Protein AF-A0A2K2CHD3-F1 (afdb_monomer_lite)

Radius of gyration: 25.19 Å; chains: 1; bounding box: 54×59×70 Å

Foldseek 3Di:
DPDDAFEAEDALQALPDLVSLQVLQVVCVVRVHPYYHYHNHVDPDDDLVSCVSNHDPNHSPDDDDDPDWDWDDDVAEIETEDDADLDPVRRVVVVVVVVVVVVVDDHHYHYDYHNNPDDADPVRVVVVVVVVVVVVVVVVVVVVVVVVVVVVCCVVCVVVDPVVVVVVVVVVVVVPPPPDDDDPPDD

Secondary structure (DSSP, 8-state):
--PPP-EEEEE-S----HHHHHHHHHHHHHH--SEEEEE----S---HHHHTTTS-GGG-------SS-EEEEETTEEEEEEE--SSGGGHHHHHHHHHHHHHH--S-EEEEEE---PPPPHHHHHHHHHHHHHHHHHHHHHHHHHHHHHHHHHHHHHHS-HHHHHHHHHHHHHHS-----------

Organism: Brachypodium distachyon (NCBI:txid15368)

Structure (mmCIF, N/CA/C/O backbone):
data_AF-A0A2K2CHD3-F1
#
_entry.id   AF-A0A2K2CHD3-F1
#
loop_
_atom_site.group_PDB
_atom_site.id
_atom_site.type_symbol
_atom_site.label_atom_id
_atom_site.label_alt_id
_atom_site.label_comp_id
_atom_site.label_asym_id
_atom_site.label_entity_id
_atom_site.label_seq_id
_atom_site.pdbx_PDB_ins_code
_atom_site.Cartn_x
_atom_site.Cartn_y
_atom_site.Cartn_z
_atom_site.occupancy
_atom_site.B_iso_or_equiv
_atom_site.auth_seq_id
_atom_site.auth_comp_id
_atom_site.auth_asym_id
_atom_site.auth_atom_id
_atom_site.pdbx_PDB_model_num
ATOM 1 N N . LEU A 1 1 ? -15.196 -5.161 28.408 1.00 39.81 1 LEU A N 1
ATOM 2 C CA . LEU A 1 1 ? -15.073 -5.841 27.098 1.00 39.81 1 LEU A CA 1
ATOM 3 C C . LEU A 1 1 ? -14.041 -5.077 26.285 1.00 39.81 1 LEU A C 1
ATOM 5 O O . LEU A 1 1 ? -14.320 -3.951 25.897 1.00 39.81 1 LEU A O 1
ATOM 9 N N . VAL A 1 2 ? -12.833 -5.615 26.121 1.00 51.62 2 VAL A N 1
ATOM 10 C CA . VAL A 1 2 ? -11.834 -5.000 25.233 1.00 51.62 2 VAL A CA 1
ATOM 11 C C . VAL A 1 2 ? -12.277 -5.317 23.805 1.00 51.62 2 VAL A C 1
ATOM 13 O O . VAL A 1 2 ? -12.346 -6.487 23.435 1.00 51.62 2 VAL A O 1
ATOM 16 N N . GLY A 1 3 ? -12.693 -4.303 23.046 1.00 70.19 3 GLY A N 1
ATOM 17 C CA . GLY A 1 3 ? -13.103 -4.476 21.652 1.00 70.19 3 GLY A CA 1
ATOM 18 C C . GLY A 1 3 ? -11.930 -4.958 20.795 1.00 70.19 3 GLY A C 1
ATOM 19 O O . GLY A 1 3 ? -10.806 -4.490 20.962 1.00 70.19 3 GLY A O 1
ATOM 20 N N . SER A 1 4 ? -12.181 -5.907 19.892 1.00 80.88 4 SER A N 1
ATOM 21 C CA . SER A 1 4 ? -11.190 -6.350 18.906 1.00 80.88 4 SER A CA 1
ATOM 22 C C . SER A 1 4 ? -11.077 -5.299 17.801 1.00 80.88 4 SER A C 1
ATOM 24 O O . SER A 1 4 ? -12.062 -5.034 17.115 1.00 80.88 4 SER A O 1
ATOM 26 N N . MET A 1 5 ? -9.891 -4.704 17.646 1.00 82.88 5 MET A N 1
ATOM 27 C CA . MET A 1 5 ? -9.596 -3.754 16.571 1.00 82.88 5 MET A CA 1
ATOM 28 C C . MET A 1 5 ? -9.442 -4.494 15.237 1.00 82.88 5 MET A C 1
ATOM 30 O O . MET A 1 5 ? -8.649 -5.432 15.127 1.00 82.88 5 MET A O 1
ATOM 34 N N . LYS A 1 6 ? -10.163 -4.046 14.208 1.00 87.44 6 LYS A N 1
ATOM 35 C CA . LYS A 1 6 ? -10.112 -4.597 12.851 1.00 87.44 6 LYS A CA 1
ATOM 36 C C . LYS A 1 6 ? -9.355 -3.663 11.922 1.00 87.44 6 LYS A C 1
ATOM 38 O O . LYS A 1 6 ? -9.744 -2.514 11.725 1.00 87.44 6 LYS A O 1
ATOM 43 N N . ILE A 1 7 ? -8.309 -4.186 11.291 1.00 86.62 7 ILE A N 1
ATOM 44 C CA . ILE A 1 7 ? -7.523 -3.442 10.307 1.00 86.62 7 ILE A CA 1
ATOM 45 C C . ILE A 1 7 ? -7.709 -4.065 8.925 1.00 86.62 7 ILE A C 1
ATOM 47 O O . ILE A 1 7 ? -7.563 -5.276 8.760 1.00 86.62 7 ILE A O 1
ATOM 51 N N . LEU A 1 8 ? -7.989 -3.229 7.928 1.00 88.75 8 LEU A N 1
ATOM 52 C CA . LEU A 1 8 ? -7.998 -3.602 6.518 1.00 88.75 8 LEU A CA 1
ATOM 53 C C . LEU A 1 8 ? -6.775 -2.996 5.826 1.00 88.75 8 LEU A C 1
ATOM 55 O O . LEU A 1 8 ? -6.656 -1.779 5.721 1.00 88.75 8 LEU A O 1
ATOM 59 N N . ASN A 1 9 ? -5.889 -3.845 5.314 1.00 87.12 9 ASN A N 1
ATOM 60 C CA . ASN A 1 9 ? -4.732 -3.430 4.526 1.00 87.12 9 ASN A CA 1
ATOM 61 C C . ASN A 1 9 ? -4.868 -3.946 3.090 1.00 87.12 9 ASN A C 1
ATOM 63 O O . ASN A 1 9 ? -4.983 -5.155 2.885 1.00 87.12 9 ASN A O 1
ATOM 67 N N . TRP A 1 10 ? -4.862 -3.046 2.105 1.00 87.19 10 TRP A N 1
ATOM 68 C CA . TRP A 1 10 ? -5.139 -3.394 0.713 1.00 87.19 10 TRP A CA 1
ATOM 69 C C . TRP A 1 10 ? -4.276 -2.606 -0.281 1.00 87.19 10 TRP A C 1
ATOM 71 O O . TRP A 1 10 ? -4.388 -1.390 -0.431 1.00 87.19 10 TRP A O 1
ATOM 81 N N . ASN A 1 11 ? -3.464 -3.328 -1.052 1.00 85.81 11 ASN A N 1
ATOM 82 C CA . ASN A 1 11 ? -2.886 -2.823 -2.293 1.00 85.81 11 ASN A CA 1
ATOM 83 C C . ASN A 1 11 ? -3.961 -2.759 -3.396 1.00 85.81 11 ASN A C 1
ATOM 85 O O . ASN A 1 11 ? -4.326 -3.774 -3.995 1.00 85.81 11 ASN A O 1
ATOM 89 N N . VAL A 1 12 ? -4.489 -1.559 -3.648 1.00 87.69 12 VAL A N 1
ATOM 90 C CA . VAL A 1 12 ? -5.624 -1.344 -4.557 1.00 87.69 12 VAL A CA 1
ATOM 91 C C . VAL A 1 12 ? -5.205 -1.250 -6.019 1.00 8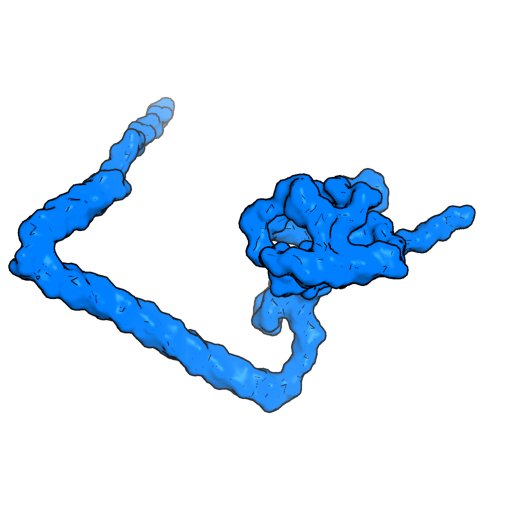7.69 12 VAL A C 1
ATOM 93 O O . VAL A 1 12 ? -6.065 -1.380 -6.885 1.00 87.69 12 VAL A O 1
ATOM 96 N N . ARG A 1 13 ? -3.917 -1.058 -6.339 1.00 87.75 13 ARG A N 1
ATOM 97 C CA . ARG A 1 13 ? -3.398 -0.957 -7.721 1.00 87.75 13 ARG A CA 1
ATOM 98 C C . ARG A 1 13 ? -4.133 0.081 -8.587 1.00 87.75 13 ARG A C 1
ATOM 100 O O . ARG A 1 13 ? -4.496 -0.192 -9.734 1.00 87.75 13 ARG A O 1
ATOM 107 N N . GLY A 1 14 ? -4.395 1.263 -8.042 1.00 88.12 14 GLY A N 1
ATOM 108 C CA . GLY A 1 14 ? -4.968 2.414 -8.745 1.00 88.12 14 GLY A CA 1
ATOM 109 C C . GLY A 1 14 ? -6.403 2.757 -8.333 1.00 88.12 14 GLY A C 1
ATOM 110 O O . GLY A 1 14 ? -7.256 1.872 -8.327 1.00 88.12 14 GLY A O 1
ATOM 111 N N . LEU A 1 15 ? -6.678 4.042 -8.081 1.00 87.94 15 LEU A N 1
ATOM 112 C CA . LEU A 1 15 ? -7.998 4.603 -7.714 1.00 87.94 15 LEU A CA 1
ATOM 113 C C . LEU A 1 15 ? -8.539 5.621 -8.744 1.00 87.94 15 LEU A C 1
ATOM 115 O O . LEU A 1 15 ? -9.393 6.469 -8.452 1.00 87.94 15 LEU A O 1
ATOM 119 N N . GLY A 1 16 ? -8.021 5.564 -9.973 1.00 87.25 16 GLY A N 1
ATOM 120 C CA . GLY A 1 16 ? -8.426 6.460 -11.061 1.00 87.25 16 GLY A CA 1
ATOM 121 C C . GLY A 1 16 ? -9.845 6.207 -11.587 1.00 87.25 16 GLY A C 1
ATOM 122 O O . GLY A 1 16 ? -10.485 7.141 -12.053 1.00 87.25 16 GLY A O 1
ATOM 123 N N . ASN A 1 17 ? -10.355 4.977 -11.473 1.00 89.50 17 ASN A N 1
ATOM 124 C CA . ASN A 1 17 ? -11.657 4.563 -12.006 1.00 89.50 17 ASN A CA 1
ATOM 125 C C . ASN A 1 17 ? -12.750 4.608 -10.915 1.00 89.50 17 ASN A C 1
ATOM 127 O O . ASN A 1 17 ? -12.587 4.009 -9.853 1.00 89.50 17 ASN A O 1
ATOM 131 N N . SER A 1 18 ? -13.864 5.295 -11.186 1.00 88.12 18 SER A N 1
ATOM 132 C CA . SER A 1 18 ? -14.991 5.477 -10.258 1.00 88.12 18 SER A CA 1
ATOM 133 C C . SER A 1 18 ? -15.741 4.188 -9.914 1.00 88.12 18 SER A C 1
ATOM 135 O O . SER A 1 18 ? -16.100 3.997 -8.755 1.00 88.12 18 SER A O 1
ATOM 137 N N . ASP A 1 19 ? -15.930 3.278 -10.868 1.00 90.25 19 ASP A N 1
ATOM 138 C CA . ASP A 1 19 ? -16.642 2.012 -10.637 1.00 90.25 19 ASP A CA 1
ATOM 139 C C . ASP A 1 19 ? -15.839 1.118 -9.691 1.00 90.25 19 ASP A C 1
ATOM 141 O O . ASP A 1 19 ? -16.366 0.508 -8.760 1.00 90.25 19 ASP A O 1
ATOM 145 N N . LYS A 1 20 ? -14.514 1.112 -9.871 1.00 91.25 20 LYS A N 1
ATOM 146 C CA . LYS A 1 20 ? -13.593 0.436 -8.957 1.00 91.25 20 LYS A CA 1
ATOM 147 C C . LYS A 1 20 ? -13.645 1.042 -7.554 1.00 91.25 20 LYS A C 1
ATOM 149 O O . LYS A 1 20 ? -13.638 0.300 -6.575 1.00 91.25 20 LYS A O 1
ATOM 154 N N . ASN A 1 21 ? -13.714 2.367 -7.455 1.00 92.31 21 ASN A N 1
ATOM 155 C CA . ASN A 1 21 ? -13.817 3.063 -6.174 1.00 92.31 21 ASN A CA 1
ATOM 156 C C . ASN A 1 21 ? -15.095 2.660 -5.420 1.00 92.31 21 ASN A C 1
ATOM 158 O O . ASN A 1 21 ? -15.024 2.390 -4.222 1.00 92.31 21 ASN A O 1
ATOM 162 N N . LEU A 1 22 ? -16.221 2.504 -6.128 1.00 92.00 22 LEU A N 1
ATOM 163 C CA . LEU A 1 22 ? -17.475 2.012 -5.554 1.00 92.00 22 LEU A CA 1
ATOM 164 C C . LEU A 1 22 ? -17.351 0.573 -5.029 1.00 92.00 22 LEU A C 1
ATOM 166 O O . LEU A 1 22 ? -17.790 0.282 -3.917 1.00 92.00 22 LEU A O 1
ATOM 170 N N . LEU A 1 23 ? -16.718 -0.326 -5.790 1.00 92.06 23 LEU A N 1
ATOM 171 C CA . LEU A 1 23 ? -16.475 -1.704 -5.344 1.00 92.06 23 LEU A CA 1
ATOM 172 C C . LEU A 1 23 ? -15.589 -1.756 -4.093 1.00 92.06 23 LEU A C 1
ATOM 174 O O . LEU A 1 23 ? -15.883 -2.502 -3.158 1.00 92.06 23 LEU A O 1
ATOM 178 N N . ILE A 1 24 ? -14.536 -0.936 -4.056 1.00 92.31 24 ILE A N 1
ATOM 179 C CA . ILE A 1 24 ? -13.654 -0.805 -2.891 1.00 92.31 24 ILE A CA 1
ATOM 180 C C . ILE A 1 24 ? -14.445 -0.284 -1.688 1.00 92.31 24 ILE A C 1
ATOM 182 O O . ILE A 1 24 ? -14.363 -0.870 -0.610 1.00 92.31 24 ILE A O 1
ATOM 186 N N . MET A 1 25 ? -15.262 0.756 -1.876 1.00 92.81 25 MET A N 1
ATOM 187 C CA . MET A 1 25 ? -16.102 1.307 -0.814 1.00 92.81 25 MET A CA 1
ATOM 188 C C . MET A 1 25 ? -17.057 0.248 -0.252 1.00 92.81 25 MET A C 1
ATOM 190 O O . MET A 1 25 ? -17.146 0.088 0.963 1.00 92.81 25 MET A O 1
ATOM 194 N N . ASN A 1 26 ? -17.723 -0.523 -1.115 1.00 93.12 26 ASN A N 1
ATOM 195 C CA . ASN A 1 26 ? -18.631 -1.591 -0.695 1.00 93.12 26 ASN A CA 1
ATOM 196 C C . ASN A 1 26 ? -17.902 -2.688 0.097 1.00 93.12 26 ASN A C 1
ATOM 198 O O . ASN A 1 26 ? -18.395 -3.129 1.136 1.00 93.12 26 ASN A O 1
ATOM 202 N N . ALA A 1 27 ? -16.704 -3.084 -0.339 1.00 93.06 27 ALA A N 1
ATOM 203 C CA . ALA A 1 27 ? -15.876 -4.045 0.383 1.00 93.06 27 ALA A CA 1
ATOM 204 C C . ALA A 1 27 ? -15.467 -3.523 1.776 1.00 93.06 27 ALA A C 1
ATOM 206 O O . ALA A 1 27 ? -15.586 -4.249 2.768 1.00 93.06 27 ALA A O 1
ATOM 207 N N . ILE A 1 28 ? -15.074 -2.249 1.888 1.00 93.25 28 ILE A N 1
ATOM 208 C CA . ILE A 1 28 ? -14.761 -1.606 3.177 1.00 93.25 28 ILE A CA 1
ATOM 209 C C . ILE A 1 28 ? -16.003 -1.582 4.081 1.00 93.25 28 ILE A C 1
ATOM 211 O O . ILE A 1 28 ? -15.943 -2.003 5.236 1.00 93.25 28 ILE A O 1
ATOM 215 N N . CYS A 1 29 ? -17.154 -1.162 3.554 1.00 92.12 29 CYS A N 1
ATOM 216 C CA . CYS A 1 29 ? -18.412 -1.134 4.302 1.00 92.12 29 CYS A CA 1
ATOM 217 C C . CYS A 1 29 ? -18.830 -2.524 4.804 1.00 92.12 29 CYS A C 1
ATOM 219 O O . CYS A 1 29 ? -19.339 -2.641 5.919 1.00 92.12 29 CYS A O 1
ATOM 221 N N . SER A 1 30 ? -18.602 -3.574 4.007 1.00 92.25 30 SER A N 1
ATOM 222 C CA . SER A 1 30 ? -18.947 -4.953 4.376 1.00 92.25 30 SER A CA 1
ATOM 223 C C . SER A 1 30 ? -18.055 -5.522 5.484 1.00 92.25 30 SER A C 1
ATOM 225 O O . SER A 1 30 ? -18.531 -6.261 6.343 1.00 92.25 30 SER A O 1
ATOM 227 N N . THR A 1 31 ? -16.775 -5.144 5.505 1.00 90.62 31 THR A N 1
ATOM 228 C CA . THR A 1 31 ? -15.792 -5.644 6.479 1.00 90.62 31 THR A CA 1
ATOM 229 C C . THR A 1 31 ? -15.822 -4.872 7.799 1.00 90.62 31 THR A C 1
ATOM 231 O O . THR A 1 31 ? -15.436 -5.422 8.833 1.00 90.62 31 THR A O 1
ATOM 234 N N . ARG A 1 32 ? -16.336 -3.631 7.780 1.00 89.94 32 ARG A N 1
ATOM 235 C CA . ARG A 1 32 ? -16.410 -2.702 8.925 1.00 89.94 32 ARG A CA 1
ATOM 236 C C . ARG A 1 32 ? -15.081 -2.596 9.698 1.00 89.94 32 ARG A C 1
ATOM 238 O O . ARG A 1 32 ? -15.053 -2.923 10.887 1.00 89.94 32 ARG A O 1
ATOM 245 N N . PRO A 1 33 ? -13.979 -2.203 9.036 1.00 89.94 33 PRO A N 1
ATOM 246 C CA . PRO A 1 33 ? -12.698 -2.014 9.699 1.00 89.94 33 PRO A CA 1
ATOM 247 C C . PRO A 1 33 ? -12.668 -0.698 10.489 1.00 89.94 33 PRO A C 1
ATOM 249 O O . PRO A 1 33 ? -13.292 0.285 10.089 1.00 89.94 33 PRO A O 1
ATOM 252 N N . ASP A 1 34 ? -11.885 -0.672 11.565 1.00 86.19 34 ASP A N 1
ATOM 253 C CA . ASP A 1 34 ? -11.581 0.538 12.340 1.00 86.19 34 ASP A CA 1
ATOM 254 C C . ASP A 1 34 ? -10.484 1.371 11.662 1.00 86.19 34 ASP A C 1
ATOM 256 O O . ASP A 1 34 ? -10.474 2.597 11.737 1.00 86.19 34 ASP A O 1
ATOM 260 N N . ILE A 1 35 ? -9.551 0.697 10.981 1.00 85.06 35 ILE A N 1
ATOM 261 C CA . ILE A 1 35 ? -8.426 1.316 10.273 1.00 85.06 35 ILE A CA 1
ATOM 262 C C . ILE A 1 35 ? -8.345 0.741 8.861 1.00 85.06 35 ILE A C 1
ATOM 264 O O . ILE A 1 35 ? -8.376 -0.477 8.677 1.00 85.06 35 ILE A O 1
ATOM 268 N N . VAL A 1 36 ? -8.187 1.615 7.864 1.00 86.56 36 VAL A N 1
ATOM 269 C CA . VAL A 1 36 ? -7.968 1.234 6.463 1.00 86.56 36 VAL A CA 1
ATOM 270 C C . VAL A 1 36 ? -6.629 1.773 5.974 1.00 86.56 36 VAL A C 1
ATOM 272 O O . VAL A 1 36 ? -6.355 2.967 6.072 1.00 86.56 36 VAL A O 1
ATOM 275 N N . CYS A 1 37 ? -5.814 0.895 5.396 1.00 85.81 37 CYS A N 1
ATOM 276 C CA . CYS A 1 37 ? -4.556 1.231 4.737 1.00 85.81 37 CYS A CA 1
ATOM 277 C C . CYS A 1 37 ? -4.658 0.864 3.253 1.00 85.81 37 CYS A C 1
ATOM 279 O O . CYS A 1 37 ? -4.795 -0.313 2.920 1.00 85.81 37 CYS A O 1
ATOM 281 N N . LEU A 1 38 ? -4.598 1.859 2.361 1.00 84.94 38 LEU A N 1
ATOM 282 C CA . LEU A 1 38 ? -4.633 1.651 0.908 1.00 84.94 38 LEU A CA 1
ATOM 283 C C . LEU A 1 38 ? -3.265 1.953 0.284 1.00 84.94 38 LEU A C 1
ATOM 285 O O . LEU A 1 38 ? -2.668 2.989 0.570 1.00 84.94 38 LEU A O 1
ATOM 289 N N . GLN A 1 39 ? -2.787 1.068 -0.593 1.00 83.00 39 GLN A N 1
ATOM 290 C CA . GLN A 1 39 ? -1.464 1.158 -1.231 1.00 83.00 39 GLN A CA 1
ATOM 291 C C . GLN A 1 39 ? -1.564 1.118 -2.764 1.00 83.00 39 GLN A C 1
ATOM 293 O O . GLN A 1 39 ? -2.561 0.654 -3.316 1.00 83.00 39 GLN A O 1
ATOM 298 N N . GLU A 1 40 ? -0.530 1.617 -3.455 1.00 80.94 40 GLU A N 1
ATOM 299 C CA . GLU A 1 40 ? -0.507 1.809 -4.917 1.00 80.94 40 GLU A CA 1
ATOM 300 C C . GLU A 1 40 ? -1.755 2.528 -5.455 1.00 80.94 40 GLU A C 1
ATOM 302 O O . GLU A 1 40 ? -2.353 2.121 -6.452 1.00 80.94 40 GLU A O 1
ATOM 307 N N . THR A 1 41 ? -2.180 3.618 -4.814 1.00 84.12 41 THR A N 1
ATOM 308 C CA . THR A 1 41 ? -3.354 4.392 -5.257 1.00 84.12 41 THR A CA 1
ATOM 309 C C . THR A 1 41 ? -3.170 4.997 -6.652 1.00 84.12 41 THR A C 1
ATOM 311 O O . THR A 1 41 ? -4.164 5.230 -7.339 1.00 84.12 41 THR A O 1
ATOM 314 N N . LYS A 1 42 ? -1.914 5.201 -7.089 1.00 83.50 42 LYS A N 1
ATOM 315 C CA . LYS A 1 42 ? -1.529 5.854 -8.358 1.00 83.50 42 LYS A CA 1
ATOM 316 C C . LYS A 1 42 ? -2.190 7.229 -8.533 1.00 83.50 42 LYS A C 1
ATOM 318 O O . LYS A 1 42 ? -2.523 7.617 -9.649 1.00 83.50 42 LYS A O 1
ATOM 323 N N . LEU A 1 43 ? -2.427 7.917 -7.417 1.00 82.56 43 LEU A N 1
ATOM 324 C CA . LEU A 1 43 ? -2.942 9.279 -7.365 1.00 82.56 43 LEU A CA 1
ATOM 325 C C . LEU A 1 43 ? -1.837 10.194 -6.840 1.00 82.56 43 LEU A C 1
ATOM 327 O O . LEU A 1 43 ? -1.189 9.855 -5.851 1.00 82.56 43 LEU A O 1
ATOM 331 N N . ASP A 1 44 ? -1.661 11.345 -7.483 1.00 79.19 44 ASP A N 1
ATOM 332 C CA . ASP A 1 44 ? -0.663 12.342 -7.077 1.00 79.19 44 ASP A CA 1
ATOM 333 C C . ASP A 1 44 ? -1.101 13.119 -5.827 1.00 79.19 44 ASP A C 1
ATOM 335 O O . ASP A 1 44 ? -0.273 13.539 -5.023 1.00 79.19 44 ASP A O 1
ATOM 339 N N . ASN A 1 45 ? -2.414 13.288 -5.649 1.00 80.25 45 ASN A N 1
ATOM 340 C CA . ASN A 1 45 ? -3.030 13.895 -4.476 1.00 80.25 45 ASN A CA 1
ATOM 341 C C . ASN A 1 45 ? -4.414 13.273 -4.229 1.00 80.25 45 ASN A C 1
ATOM 343 O O . ASN A 1 45 ? -5.067 12.792 -5.161 1.00 80.25 45 ASN A O 1
ATOM 347 N N . ILE A 1 46 ? -4.864 13.291 -2.977 1.00 83.38 46 ILE A N 1
ATOM 348 C CA . ILE A 1 46 ? -6.192 12.843 -2.565 1.00 83.38 46 ILE A CA 1
ATOM 349 C C . ILE A 1 46 ? -6.851 13.986 -1.799 1.00 83.38 46 ILE A C 1
ATOM 351 O O . ILE A 1 46 ? -6.494 14.271 -0.659 1.00 83.38 46 ILE A O 1
ATOM 355 N N . ASP A 1 47 ? -7.829 14.627 -2.431 1.00 85.44 47 ASP A N 1
ATOM 356 C CA . ASP A 1 47 ? -8.700 15.586 -1.764 1.00 85.44 47 ASP A CA 1
ATOM 357 C C . ASP A 1 47 ? -9.892 14.882 -1.088 1.00 85.44 47 ASP A C 1
ATOM 359 O O . ASP A 1 47 ? -10.121 13.674 -1.231 1.00 85.44 47 ASP A O 1
ATOM 363 N N . TYR A 1 48 ? -10.672 15.653 -0.330 1.00 85.44 48 TYR A N 1
ATOM 364 C CA . TYR A 1 48 ? -11.842 15.138 0.380 1.00 85.44 48 TYR A CA 1
ATOM 365 C C . TYR A 1 48 ? -12.893 14.538 -0.571 1.00 85.44 48 TYR A C 1
ATOM 367 O O . TYR A 1 48 ? -13.481 13.495 -0.275 1.00 85.44 48 TYR A O 1
ATOM 375 N N . PHE A 1 49 ? -13.118 15.168 -1.728 1.00 87.94 49 PHE A N 1
ATOM 376 C CA . PHE A 1 49 ? -14.098 14.707 -2.714 1.00 87.94 49 PHE A CA 1
ATOM 377 C C . PHE A 1 49 ? -13.686 13.382 -3.350 1.00 87.94 49 PHE A C 1
ATOM 379 O O . PHE A 1 49 ? -14.520 12.498 -3.541 1.00 87.94 49 PHE A O 1
ATOM 386 N N . LYS A 1 50 ? -12.398 13.214 -3.645 1.00 89.00 50 LYS A N 1
ATOM 387 C CA . LYS A 1 50 ? -11.844 11.984 -4.191 1.00 89.00 50 LYS A CA 1
ATOM 388 C C . LYS A 1 50 ? -11.883 10.879 -3.148 1.00 89.00 50 LYS A C 1
ATOM 390 O O . LYS A 1 50 ? -12.347 9.789 -3.473 1.00 89.00 50 LYS A O 1
ATOM 395 N N . ALA A 1 51 ? -11.495 11.167 -1.904 1.00 87.19 51 ALA A N 1
ATOM 396 C CA . ALA A 1 51 ? -11.608 10.232 -0.784 1.00 87.19 51 ALA A CA 1
ATOM 397 C C . ALA A 1 51 ? -13.047 9.731 -0.591 1.00 87.19 51 ALA A C 1
ATOM 399 O O . ALA A 1 51 ? -13.269 8.536 -0.404 1.00 87.19 51 ALA A O 1
ATOM 400 N N . ALA A 1 52 ? -14.039 10.614 -0.730 1.00 89.12 52 ALA A N 1
ATOM 401 C CA . ALA A 1 52 ? -15.454 10.270 -0.627 1.00 89.12 52 ALA A CA 1
ATOM 402 C C . ALA A 1 52 ? -15.940 9.244 -1.670 1.00 89.12 52 ALA A C 1
ATOM 404 O O . ALA A 1 52 ? -16.992 8.645 -1.459 1.00 89.12 52 ALA A O 1
ATOM 405 N N . GLN A 1 53 ? -15.200 9.028 -2.766 1.00 90.50 53 GLN A N 1
ATOM 406 C CA . GLN A 1 53 ? -15.550 8.036 -3.790 1.00 90.50 53 GLN A CA 1
ATOM 407 C C . GLN A 1 53 ? -15.210 6.601 -3.377 1.00 90.50 53 GLN A C 1
ATOM 409 O O . GLN A 1 53 ? -15.789 5.671 -3.928 1.00 90.50 53 GLN A O 1
ATOM 414 N N . PHE A 1 54 ? -14.245 6.409 -2.470 1.00 90.75 54 PHE A N 1
ATOM 415 C CA . PHE A 1 54 ? -13.755 5.080 -2.081 1.00 90.75 54 PHE A CA 1
ATOM 416 C C . PHE A 1 54 ? -13.700 4.852 -0.562 1.00 90.75 54 PHE A C 1
ATOM 418 O O . PHE A 1 54 ? -13.439 3.727 -0.143 1.00 90.75 54 PHE A O 1
ATOM 425 N N . LEU A 1 55 ? -13.960 5.871 0.268 1.00 91.00 55 LEU A N 1
ATOM 426 C CA . LEU A 1 55 ? -14.027 5.760 1.728 1.00 91.00 55 LEU A CA 1
ATOM 427 C C . LEU A 1 55 ? -15.424 6.117 2.268 1.00 91.00 55 LEU A C 1
ATOM 429 O O . LEU A 1 55 ? -15.994 7.156 1.902 1.00 91.00 55 LEU A O 1
ATOM 433 N N . PRO A 1 56 ? -15.967 5.315 3.205 1.00 90.19 56 PRO A N 1
ATOM 434 C CA . PRO A 1 56 ? -17.206 5.648 3.898 1.00 90.19 56 PRO A CA 1
ATOM 435 C C . PRO A 1 56 ? -17.016 6.853 4.826 1.00 90.19 56 PRO A C 1
ATOM 437 O O . PRO A 1 56 ? -15.903 7.151 5.255 1.00 90.19 56 PRO A O 1
ATOM 440 N N . ALA A 1 57 ? -18.114 7.528 5.181 1.00 85.31 57 ALA A N 1
ATOM 441 C CA . ALA A 1 57 ? -18.094 8.753 5.991 1.00 85.31 57 ALA A CA 1
ATOM 442 C C . ALA A 1 57 ? -17.293 8.623 7.303 1.00 85.31 57 ALA A C 1
ATOM 444 O O . ALA A 1 57 ? -16.551 9.537 7.652 1.00 85.31 57 ALA A O 1
ATOM 445 N N . GLY A 1 58 ? -17.381 7.470 7.976 1.00 80.25 58 GLY A N 1
ATOM 446 C CA . GLY A 1 58 ? -16.666 7.197 9.229 1.00 80.25 58 GLY A CA 1
ATOM 447 C C . GLY A 1 58 ? -15.145 7.039 9.102 1.00 80.25 58 GLY A C 1
ATOM 448 O O . GLY A 1 58 ? -14.463 7.020 10.117 1.00 80.25 58 GLY A O 1
ATOM 449 N N . LEU A 1 59 ? -14.606 6.953 7.881 1.00 82.44 59 LEU A N 1
ATOM 450 C CA . LEU A 1 59 ? -13.174 6.767 7.606 1.00 82.44 59 LEU A CA 1
ATOM 451 C C . LEU A 1 59 ? -12.583 7.915 6.769 1.00 82.44 59 LEU A C 1
ATOM 453 O O . LEU A 1 59 ? -11.549 7.754 6.126 1.00 82.44 59 LEU A O 1
ATOM 457 N N . ARG A 1 60 ? -13.236 9.085 6.747 1.00 76.94 60 ARG A N 1
ATOM 458 C CA . ARG A 1 60 ? -12.784 10.253 5.962 1.00 76.94 60 ARG A CA 1
ATOM 459 C C . ARG A 1 60 ? -11.699 11.089 6.637 1.00 76.94 60 ARG A C 1
ATOM 461 O O . ARG A 1 60 ? -11.204 12.031 6.027 1.00 76.94 60 ARG A O 1
ATOM 468 N N . THR A 1 61 ? -11.309 10.743 7.858 1.00 77.88 61 THR A N 1
ATOM 469 C CA . THR A 1 61 ? -10.083 11.257 8.471 1.00 77.88 61 THR A CA 1
ATOM 470 C C . THR A 1 61 ? -8.927 10.396 7.978 1.00 77.88 61 THR A C 1
ATOM 472 O O . THR A 1 61 ? -8.779 9.257 8.414 1.00 77.88 61 THR A O 1
ATOM 475 N N . PHE A 1 62 ? -8.135 10.914 7.041 1.00 75.62 62 PHE A N 1
ATOM 476 C CA . PHE A 1 62 ? -7.042 10.169 6.418 1.00 75.62 62 PHE A CA 1
ATOM 477 C C . PHE A 1 62 ? -5.753 10.987 6.372 1.00 75.62 62 PHE A C 1
ATOM 479 O O . PHE A 1 62 ? -5.770 12.216 6.359 1.00 75.62 62 PHE A O 1
ATOM 486 N N . PHE A 1 63 ? -4.633 10.274 6.298 1.00 73.31 63 PHE A N 1
ATOM 487 C CA . PHE A 1 63 ? -3.327 10.836 5.982 1.00 73.31 63 PHE A CA 1
ATOM 488 C C . PHE A 1 63 ? -2.906 10.306 4.613 1.00 73.31 63 PHE A C 1
ATOM 490 O O . PHE A 1 63 ? -2.861 9.094 4.402 1.00 73.31 63 PHE A O 1
ATOM 497 N N . PHE A 1 64 ? -2.631 11.209 3.675 1.00 71.06 64 PHE A N 1
ATOM 498 C CA . PHE A 1 64 ? -2.055 10.872 2.378 1.00 71.06 64 PHE A CA 1
ATOM 499 C C . PHE A 1 64 ? -0.582 11.269 2.382 1.00 71.06 64 PHE A C 1
ATOM 501 O O . PHE A 1 64 ? -0.264 12.425 2.648 1.00 71.06 64 PHE A O 1
ATOM 508 N N . GLN A 1 65 ? 0.299 10.318 2.081 1.00 67.75 65 GLN A N 1
ATOM 509 C CA . GLN A 1 65 ? 1.735 10.554 2.014 1.00 67.75 65 GLN A CA 1
ATOM 510 C C . GLN A 1 65 ? 2.279 10.025 0.677 1.00 67.75 65 GLN A C 1
ATOM 512 O O . GLN A 1 65 ? 2.125 8.832 0.391 1.00 67.75 65 GLN A O 1
ATOM 517 N N . PRO A 1 66 ? 2.914 10.871 -0.155 1.00 61.12 66 PRO A N 1
ATOM 518 C CA . PRO A 1 66 ? 3.603 10.411 -1.353 1.00 61.12 66 PRO A CA 1
ATOM 519 C C . PRO A 1 66 ? 4.814 9.548 -0.966 1.00 61.12 66 PRO A C 1
ATOM 521 O O . PRO A 1 66 ? 5.487 9.819 0.029 1.00 61.12 66 PRO A O 1
ATOM 524 N N . VAL A 1 67 ? 5.046 8.491 -1.756 1.00 57.06 67 VAL A N 1
ATOM 525 C CA . VAL A 1 67 ? 5.977 7.365 -1.531 1.00 57.06 67 VAL A CA 1
ATOM 526 C C . VAL A 1 67 ? 7.170 7.717 -0.633 1.00 57.06 67 VAL A C 1
ATOM 528 O O . VAL A 1 67 ? 8.203 8.205 -1.078 1.00 57.06 67 VAL A O 1
ATOM 531 N N . SER A 1 68 ? 6.995 7.449 0.656 1.00 50.12 68 SER A N 1
ATOM 532 C CA . SER A 1 68 ? 8.015 7.413 1.701 1.00 50.12 68 SER A CA 1
ATOM 533 C C . SER A 1 68 ? 7.382 6.727 2.915 1.00 50.12 68 SER A C 1
ATOM 535 O O . SER A 1 68 ? 6.176 6.858 3.139 1.00 50.12 68 SER A O 1
ATOM 537 N N . ASN A 1 69 ? 8.164 5.918 3.637 1.00 52.97 69 ASN A N 1
ATOM 538 C CA . ASN A 1 69 ? 7.708 5.121 4.782 1.00 52.97 69 ASN A CA 1
ATOM 539 C C . ASN A 1 69 ? 6.771 5.944 5.676 1.00 52.97 69 ASN A C 1
ATOM 541 O O . ASN A 1 69 ? 7.184 6.948 6.253 1.00 52.97 69 ASN A O 1
ATOM 545 N N . THR A 1 70 ? 5.499 5.549 5.754 1.00 57.00 70 THR A N 1
ATOM 546 C CA . THR A 1 70 ? 4.497 6.312 6.502 1.00 57.00 70 THR A CA 1
ATOM 547 C C . THR A 1 70 ? 4.363 5.716 7.891 1.00 57.00 70 THR A C 1
ATOM 549 O O . THR A 1 70 ? 4.039 4.537 8.042 1.00 57.00 70 THR A O 1
ATOM 552 N N . SER A 1 71 ? 4.628 6.548 8.892 1.00 58.09 71 SER A N 1
ATOM 553 C CA . SER A 1 71 ? 4.516 6.220 10.304 1.00 58.09 71 SER A CA 1
ATOM 554 C C . SER A 1 71 ? 3.407 7.082 10.899 1.00 58.09 71 SER A C 1
ATOM 556 O O . SER A 1 71 ? 3.539 8.304 10.955 1.00 58.09 71 SER A O 1
ATOM 558 N N . VAL A 1 72 ? 2.284 6.467 11.269 1.00 62.53 72 VAL A N 1
ATOM 559 C CA . VAL A 1 72 ? 1.161 7.164 11.905 1.00 62.53 72 VAL A CA 1
ATOM 560 C C . VAL A 1 72 ? 1.234 6.901 13.405 1.00 62.53 72 VAL A C 1
ATOM 562 O O . VAL A 1 72 ? 0.997 5.782 13.861 1.00 62.53 72 VAL A O 1
ATOM 565 N N . ASN A 1 73 ? 1.568 7.944 14.166 1.00 56.59 73 ASN A N 1
ATOM 566 C CA . ASN A 1 73 ? 1.573 7.915 15.626 1.00 56.59 73 ASN A CA 1
ATOM 567 C C . ASN A 1 73 ? 0.169 8.227 16.155 1.00 56.59 73 ASN A C 1
ATOM 569 O O . ASN A 1 73 ? -0.264 9.379 16.125 1.00 56.59 73 ASN A O 1
ATOM 573 N N . ASN A 1 74 ? -0.524 7.220 16.682 1.00 58.16 74 ASN A N 1
ATOM 574 C CA . ASN A 1 74 ? -1.648 7.442 17.587 1.00 58.16 74 ASN A CA 1
ATOM 575 C C . ASN A 1 74 ? -1.113 7.356 19.028 1.00 58.16 74 ASN A C 1
ATOM 577 O O . ASN A 1 74 ? -0.213 6.564 19.292 1.00 58.16 74 ASN A O 1
ATOM 581 N N . LYS A 1 75 ? -1.655 8.120 19.989 1.00 57.06 75 LYS A N 1
ATOM 582 C CA . LYS A 1 75 ? -1.170 8.139 21.395 1.00 57.06 75 LYS A CA 1
ATOM 583 C C . LYS A 1 75 ? -1.169 6.755 22.088 1.00 57.06 75 LYS A C 1
ATOM 585 O O . LYS A 1 75 ? -0.677 6.644 23.204 1.00 57.06 75 LYS A O 1
ATOM 590 N N . GLN A 1 76 ? -1.731 5.724 21.450 1.00 64.12 76 GLN A N 1
ATOM 591 C CA . GLN A 1 76 ? -1.842 4.349 21.945 1.00 64.12 76 GLN A CA 1
ATOM 592 C C . GLN A 1 76 ? -1.011 3.311 21.168 1.00 64.12 76 GLN A C 1
ATOM 594 O O . GLN A 1 76 ? -0.703 2.264 21.730 1.00 64.12 76 GLN A O 1
ATOM 599 N N . TYR A 1 77 ? -0.673 3.552 19.898 1.00 68.50 77 TYR A N 1
ATOM 600 C CA . TYR A 1 77 ? 0.081 2.610 19.063 1.00 68.50 77 TYR A CA 1
ATOM 601 C C . TYR A 1 77 ? 0.732 3.326 17.879 1.00 68.50 77 TYR A C 1
ATOM 603 O O . TYR A 1 77 ? 0.199 4.313 17.358 1.00 68.50 77 TYR A O 1
ATOM 611 N N . LEU A 1 78 ? 1.858 2.780 17.424 1.00 70.94 78 LEU A N 1
ATOM 612 C CA . LEU A 1 78 ? 2.481 3.177 16.172 1.00 70.94 78 LEU A CA 1
ATOM 613 C C . LEU A 1 78 ? 2.047 2.229 15.056 1.00 70.94 78 LEU A C 1
ATOM 615 O O . LEU A 1 78 ? 2.165 1.014 15.192 1.00 70.94 78 LEU A O 1
ATOM 619 N N . LEU A 1 79 ? 1.577 2.784 13.940 1.00 76.88 79 LEU A N 1
ATOM 620 C CA . LEU A 1 79 ? 1.268 2.022 12.735 1.00 76.88 79 LEU A CA 1
ATOM 621 C C . LEU A 1 79 ? 2.205 2.437 11.604 1.00 76.88 79 LEU A C 1
ATOM 623 O O . LEU A 1 79 ? 2.221 3.599 11.195 1.00 76.88 79 LEU A O 1
ATOM 627 N N . THR A 1 80 ? 2.947 1.476 11.062 1.00 74.75 80 THR A N 1
ATOM 628 C CA . THR A 1 80 ? 3.821 1.692 9.908 1.00 74.75 80 THR A CA 1
ATOM 629 C C . THR A 1 80 ? 3.366 0.829 8.743 1.00 74.75 80 THR A C 1
ATOM 631 O O . THR A 1 80 ? 3.283 -0.393 8.851 1.00 74.75 80 THR A O 1
ATOM 634 N N . THR A 1 81 ? 3.094 1.469 7.606 1.00 77.19 81 THR A N 1
ATOM 635 C CA . THR A 1 81 ? 2.853 0.767 6.342 1.00 77.19 81 THR A CA 1
ATOM 636 C C . THR A 1 81 ? 4.146 0.707 5.535 1.00 77.19 81 THR A C 1
ATOM 638 O 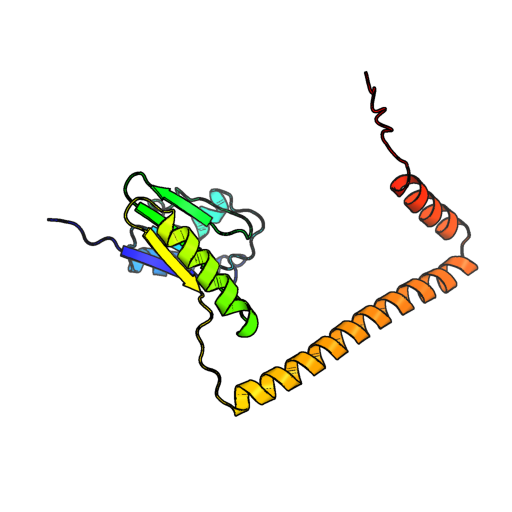O . THR A 1 81 ? 4.763 1.738 5.267 1.00 77.19 81 THR A O 1
ATOM 641 N N . VAL A 1 82 ? 4.554 -0.493 5.130 1.00 77.88 82 VAL A N 1
ATOM 642 C CA . VAL A 1 82 ? 5.801 -0.745 4.404 1.00 77.88 82 VAL A CA 1
ATOM 643 C C . VAL A 1 82 ? 5.536 -1.348 3.030 1.00 77.88 82 VAL A C 1
ATOM 645 O O . VAL A 1 82 ? 4.569 -2.078 2.813 1.00 77.88 82 VAL A O 1
ATOM 648 N N . TYR A 1 83 ? 6.429 -1.050 2.094 1.00 76.44 83 TYR A N 1
ATOM 649 C CA . TYR A 1 83 ? 6.475 -1.702 0.793 1.00 76.44 83 TYR A CA 1
ATOM 650 C C . TYR A 1 83 ? 7.886 -2.251 0.599 1.00 76.44 83 TYR A C 1
ATOM 652 O O . TYR A 1 83 ? 8.822 -1.503 0.313 1.00 76.44 83 TYR A O 1
ATOM 660 N N . ALA A 1 84 ? 8.063 -3.546 0.854 1.00 80.50 84 ALA A N 1
ATOM 661 C CA . ALA A 1 84 ? 9.382 -4.154 0.843 1.00 80.50 84 ALA A CA 1
ATOM 662 C C . ALA A 1 84 ? 9.933 -4.264 -0.588 1.00 80.50 84 ALA A C 1
ATOM 664 O O . ALA A 1 84 ? 9.166 -4.443 -1.540 1.00 80.50 84 ALA A O 1
ATOM 665 N N . PRO A 1 85 ? 11.265 -4.230 -0.763 1.00 78.44 85 PRO A N 1
ATOM 666 C CA . PRO A 1 85 ? 11.886 -4.363 -2.071 1.00 78.44 85 PRO A CA 1
ATOM 667 C C . PRO A 1 85 ? 11.485 -5.652 -2.800 1.00 78.44 85 PRO A C 1
ATOM 669 O O . PRO A 1 85 ? 11.536 -6.763 -2.259 1.00 78.44 85 PRO A O 1
ATOM 672 N N . TYR A 1 86 ? 11.160 -5.513 -4.086 1.00 74.94 86 TYR A N 1
ATOM 673 C CA . TYR A 1 86 ? 10.854 -6.654 -4.951 1.00 74.94 86 TYR A CA 1
ATOM 674 C C . TYR A 1 86 ? 12.070 -7.578 -5.143 1.00 74.94 86 TYR A C 1
ATOM 676 O O . TYR A 1 86 ? 11.917 -8.799 -5.276 1.00 74.94 86 TYR A O 1
ATOM 684 N N . SER A 1 87 ? 13.279 -7.008 -5.158 1.00 76.75 87 SER A N 1
ATOM 685 C CA . SER A 1 87 ? 14.547 -7.724 -5.334 1.00 76.75 87 SER A CA 1
ATOM 686 C C . SER A 1 87 ? 14.976 -8.412 -4.031 1.00 76.75 87 SER A C 1
ATOM 688 O O . SER A 1 87 ? 15.160 -7.706 -3.038 1.00 76.75 87 SER A O 1
ATOM 690 N N . PRO A 1 88 ? 15.177 -9.746 -4.018 1.00 79.50 88 PRO A N 1
ATOM 691 C CA . PRO A 1 88 ? 15.614 -10.480 -2.828 1.00 79.50 88 PRO A CA 1
ATOM 692 C C . PRO A 1 88 ? 16.886 -9.912 -2.188 1.00 79.50 88 PRO A C 1
ATOM 694 O O . PRO A 1 88 ? 16.939 -9.792 -0.970 1.00 79.50 88 PRO A O 1
ATOM 697 N N . ASP A 1 89 ? 17.842 -9.457 -3.001 1.00 80.69 89 ASP A N 1
ATOM 698 C CA . ASP A 1 89 ? 19.140 -8.931 -2.544 1.00 80.69 89 ASP A CA 1
ATOM 699 C C . ASP A 1 89 ? 19.021 -7.666 -1.677 1.00 80.69 89 ASP A C 1
ATOM 701 O O . ASP A 1 89 ? 19.874 -7.387 -0.842 1.00 80.69 89 ASP A O 1
ATOM 705 N N . GLN A 1 90 ? 17.945 -6.891 -1.852 1.00 78.19 90 GLN A N 1
ATOM 706 C CA . GLN A 1 90 ? 17.700 -5.654 -1.102 1.00 78.19 90 GLN A CA 1
ATOM 707 C C . GLN A 1 90 ? 16.892 -5.890 0.183 1.00 78.19 90 GLN A C 1
ATOM 709 O O . GLN A 1 90 ? 16.788 -4.996 1.024 1.00 78.19 90 GLN A O 1
ATOM 714 N N . ARG A 1 91 ? 16.306 -7.083 0.353 1.00 80.94 91 ARG A N 1
ATOM 715 C CA . ARG A 1 91 ? 15.445 -7.394 1.502 1.00 80.94 91 ARG A CA 1
ATOM 716 C C . ARG A 1 91 ? 16.196 -7.439 2.835 1.00 80.94 91 ARG A C 1
ATOM 718 O O . ARG A 1 91 ? 15.646 -6.893 3.787 1.00 80.94 91 ARG A O 1
ATOM 725 N N . PRO A 1 92 ? 17.415 -8.009 2.951 1.00 85.50 92 PRO A N 1
ATOM 726 C CA . PRO A 1 92 ? 18.130 -8.040 4.228 1.00 85.50 92 PRO A CA 1
ATOM 727 C C . PRO A 1 92 ? 18.355 -6.642 4.815 1.00 85.50 92 PRO A C 1
ATOM 729 O O . PRO A 1 92 ? 18.019 -6.402 5.971 1.00 85.50 92 PRO A O 1
ATOM 732 N N . ALA A 1 93 ? 18.821 -5.693 3.996 1.00 83.88 93 ALA A N 1
ATOM 733 C CA . ALA A 1 93 ? 19.033 -4.305 4.415 1.00 83.88 93 ALA A CA 1
ATOM 734 C C . ALA A 1 93 ? 17.723 -3.615 4.845 1.00 83.88 93 ALA A C 1
ATOM 736 O O . ALA A 1 93 ? 17.681 -2.885 5.839 1.00 83.88 93 ALA A O 1
ATOM 737 N N . PHE A 1 94 ? 16.632 -3.882 4.121 1.00 84.69 94 PHE A N 1
ATOM 738 C CA . PHE A 1 94 ? 15.298 -3.400 4.475 1.00 84.69 94 PHE A CA 1
ATOM 739 C C . PHE A 1 94 ? 14.825 -3.946 5.832 1.00 84.69 94 PHE A C 1
ATOM 741 O O . PHE A 1 94 ? 14.429 -3.169 6.701 1.00 84.69 94 PHE A O 1
ATOM 748 N N . PHE A 1 95 ? 14.916 -5.260 6.057 1.00 84.12 95 PHE A N 1
ATOM 749 C CA . PHE A 1 95 ? 14.519 -5.869 7.330 1.00 84.12 95 PHE A CA 1
ATOM 750 C C . PHE A 1 95 ? 15.412 -5.427 8.494 1.00 84.12 95 PHE A C 1
ATOM 752 O O . PHE A 1 95 ? 14.914 -5.241 9.600 1.00 84.12 95 PHE A O 1
ATOM 759 N N . GLN A 1 96 ? 16.701 -5.176 8.250 1.00 86.38 96 GLN A N 1
ATOM 760 C CA . GLN A 1 96 ? 17.596 -4.609 9.258 1.00 86.38 96 GLN A CA 1
ATOM 761 C C . GLN A 1 96 ? 17.163 -3.195 9.672 1.00 86.38 96 GLN A C 1
ATOM 763 O O . GLN A 1 96 ? 17.174 -2.872 10.858 1.00 86.38 96 GLN A O 1
ATOM 768 N N . SER A 1 97 ? 16.725 -2.376 8.711 1.00 82.69 97 SER A N 1
ATOM 769 C CA . SER A 1 97 ? 16.183 -1.040 8.988 1.00 82.69 97 SER A CA 1
ATOM 770 C C . SER A 1 97 ? 14.897 -1.118 9.816 1.00 82.69 97 SER A C 1
ATOM 772 O O . SER A 1 97 ? 14.748 -0.374 10.783 1.00 82.69 97 SER A O 1
ATOM 774 N N . LEU A 1 98 ? 14.001 -2.065 9.503 1.00 82.81 98 LEU A N 1
ATOM 775 C CA . LEU A 1 98 ? 12.809 -2.320 10.318 1.00 82.81 98 LEU A CA 1
ATOM 776 C C . LEU A 1 98 ? 13.165 -2.775 11.734 1.00 82.81 98 LEU A C 1
ATOM 778 O O . LEU A 1 98 ? 12.559 -2.304 12.690 1.00 82.81 98 LEU A O 1
ATOM 782 N N . ASN A 1 99 ? 14.165 -3.643 11.883 1.00 87.12 99 ASN A N 1
ATOM 783 C CA . ASN A 1 99 ? 14.606 -4.099 13.197 1.00 87.12 99 ASN A CA 1
ATOM 784 C C . ASN A 1 99 ? 15.163 -2.941 14.044 1.00 87.12 99 ASN A C 1
ATOM 786 O O . ASN A 1 99 ? 14.855 -2.825 15.226 1.00 87.12 99 ASN A O 1
ATOM 790 N N . LEU A 1 100 ? 15.918 -2.026 13.431 1.00 84.88 100 LEU A N 1
ATOM 791 C CA . LEU A 1 100 ? 16.399 -0.822 14.112 1.00 84.88 100 LEU A CA 1
ATOM 792 C C . LEU A 1 100 ? 15.240 0.089 14.557 1.00 84.88 100 LEU A C 1
ATOM 794 O O . LEU A 1 100 ? 15.241 0.598 15.680 1.00 84.88 10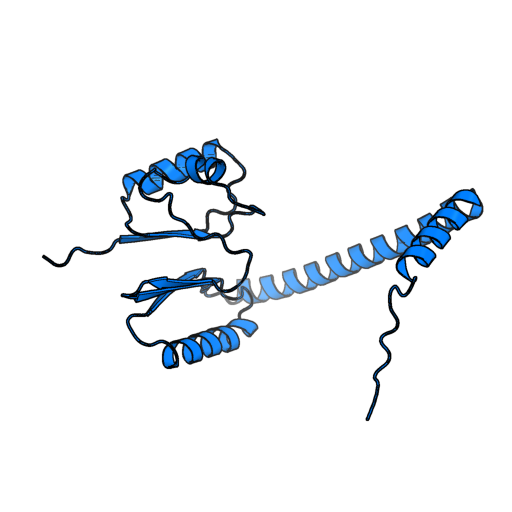0 LEU A O 1
ATOM 798 N N . SER A 1 101 ? 14.222 0.262 13.708 1.00 80.31 101 SER A N 1
ATOM 799 C CA . SER A 1 101 ? 13.003 0.994 14.074 1.00 80.31 101 SER A CA 1
ATOM 800 C C . SER A 1 101 ? 12.231 0.305 15.202 1.00 80.31 101 SER A C 1
ATOM 802 O O . SER A 1 101 ? 11.699 1.000 16.066 1.00 80.31 101 SER A O 1
ATOM 804 N N . ALA A 1 102 ? 12.240 -1.031 15.258 1.00 81.00 102 ALA A N 1
ATOM 805 C CA . ALA A 1 102 ? 11.637 -1.803 16.346 1.00 81.00 102 ALA A CA 1
ATOM 806 C C . ALA A 1 102 ? 12.225 -1.413 17.702 1.00 81.00 102 ALA A C 1
ATOM 808 O O . ALA A 1 102 ? 11.488 -1.129 18.639 1.00 81.00 102 ALA A O 1
ATOM 809 N N . HIS A 1 103 ? 13.555 -1.339 17.779 1.00 79.25 103 HIS A N 1
ATOM 810 C CA . HIS A 1 103 ? 14.269 -0.984 19.005 1.00 79.25 103 HIS A CA 1
ATOM 811 C C . HIS A 1 103 ? 14.095 0.482 19.414 1.00 79.25 103 HIS A C 1
ATOM 813 O O . HIS A 1 103 ? 14.279 0.818 20.579 1.00 79.25 103 HIS A O 1
ATOM 819 N N . THR A 1 104 ? 13.743 1.349 18.465 1.00 79.44 104 THR A N 1
ATOM 820 C CA . THR A 1 104 ? 13.554 2.788 18.707 1.00 79.44 104 THR A CA 1
ATOM 821 C C . THR A 1 104 ? 12.107 3.125 19.077 1.00 79.44 104 THR A C 1
ATOM 823 O O . THR A 1 104 ? 11.827 4.189 19.626 1.00 79.44 104 THR A O 1
ATOM 826 N N . THR A 1 105 ? 11.164 2.237 18.764 1.00 74.81 105 THR A N 1
ATOM 827 C CA . THR A 1 105 ? 9.737 2.499 18.948 1.00 74.81 105 THR A CA 1
ATOM 828 C C . THR A 1 105 ? 9.310 2.187 20.378 1.00 74.81 105 THR A C 1
ATOM 830 O O . THR A 1 105 ? 9.394 1.050 20.835 1.00 74.81 105 THR A O 1
ATOM 833 N N . THR A 1 106 ? 8.785 3.192 21.075 1.00 77.44 106 THR A N 1
ATOM 834 C CA . THR A 1 106 ? 8.211 3.025 22.414 1.00 77.44 106 THR A CA 1
ATOM 835 C C . THR A 1 106 ? 6.711 2.743 22.304 1.00 77.44 106 THR A C 1
ATOM 837 O O . THR A 1 106 ? 5.950 3.601 21.860 1.00 77.44 106 THR A O 1
ATOM 840 N N . GLY A 1 107 ? 6.275 1.561 22.744 1.00 78.75 107 GLY A N 1
ATOM 841 C CA . GLY A 1 107 ? 4.863 1.157 22.769 1.00 78.75 107 GLY A CA 1
ATOM 842 C C . GLY A 1 107 ? 4.486 0.124 21.696 1.00 78.75 107 GLY A C 1
ATOM 843 O O . GLY A 1 107 ? 5.357 -0.394 20.998 1.00 78.75 107 GLY A O 1
ATOM 844 N N . PRO A 1 108 ? 3.191 -0.225 21.576 1.00 79.81 108 PRO A N 1
ATOM 845 C CA . PRO A 1 108 ? 2.724 -1.213 20.608 1.00 79.81 108 PRO A CA 1
ATOM 846 C C . PRO A 1 108 ? 2.996 -0.751 19.171 1.00 79.81 108 PRO A C 1
ATOM 848 O O . PRO A 1 108 ? 2.490 0.292 18.749 1.00 79.81 108 PRO A O 1
ATOM 851 N N . TRP A 1 109 ? 3.773 -1.535 18.419 1.00 81.88 109 TRP A N 1
ATOM 852 C CA . TRP A 1 109 ? 4.102 -1.255 17.022 1.00 81.88 109 TRP A CA 1
ATOM 853 C C . TRP A 1 109 ? 3.439 -2.264 16.086 1.00 81.88 109 TRP A C 1
ATOM 855 O O . TRP A 1 109 ? 3.641 -3.472 16.206 1.00 81.88 109 TRP A O 1
ATOM 865 N N . ILE A 1 110 ? 2.646 -1.760 15.145 1.00 82.12 110 ILE A N 1
ATOM 866 C CA . ILE A 1 110 ? 1.978 -2.542 14.110 1.00 82.12 110 ILE A CA 1
ATOM 867 C C . ILE A 1 110 ? 2.658 -2.228 12.779 1.00 82.12 110 ILE A C 1
ATOM 869 O O . ILE A 1 110 ? 2.682 -1.078 12.340 1.00 82.12 110 ILE A O 1
ATOM 873 N N . ILE A 1 111 ? 3.180 -3.260 12.119 1.00 80.75 111 ILE A N 1
ATOM 874 C CA . ILE A 1 111 ? 3.748 -3.154 10.773 1.00 80.75 111 ILE A CA 1
ATOM 875 C C . ILE A 1 111 ? 2.820 -3.874 9.805 1.00 80.75 111 ILE A C 1
ATOM 877 O O . ILE A 1 111 ? 2.509 -5.049 9.994 1.00 80.75 111 ILE A O 1
ATOM 881 N N . LEU A 1 112 ? 2.398 -3.179 8.754 1.00 82.56 112 LEU A N 1
ATOM 882 C CA . LEU A 1 112 ? 1.552 -3.722 7.694 1.00 82.56 112 LEU A CA 1
ATOM 883 C C . LEU A 1 112 ? 2.154 -3.420 6.332 1.00 82.56 112 LEU A C 1
ATOM 885 O O . LEU A 1 112 ? 2.936 -2.489 6.183 1.00 82.56 112 LEU A O 1
ATOM 889 N N . GLY A 1 113 ? 1.737 -4.167 5.320 1.00 79.56 113 GLY A N 1
ATOM 890 C CA . GLY A 1 113 ? 1.994 -3.820 3.932 1.00 79.56 113 GLY A CA 1
ATOM 891 C C . GLY A 1 113 ? 2.427 -4.993 3.076 1.00 79.56 113 GLY A C 1
ATOM 892 O O . GLY A 1 113 ? 2.227 -6.149 3.446 1.00 79.56 113 GLY A O 1
ATOM 893 N N . ASP A 1 114 ? 2.967 -4.685 1.902 1.00 77.19 114 ASP A N 1
ATOM 894 C CA . ASP A 1 114 ? 3.413 -5.696 0.951 1.00 77.19 114 ASP A CA 1
ATOM 895 C C . ASP A 1 114 ? 4.894 -5.992 1.184 1.00 77.19 114 ASP A C 1
ATOM 897 O O . ASP A 1 114 ? 5.773 -5.184 0.880 1.00 77.19 114 ASP A O 1
ATOM 901 N N . PHE A 1 115 ? 5.174 -7.161 1.754 1.00 81.12 115 PHE A N 1
ATOM 902 C CA . PHE A 1 115 ? 6.538 -7.593 2.036 1.00 81.12 115 PHE A CA 1
ATOM 903 C C . PHE A 1 115 ? 7.210 -8.287 0.843 1.00 81.12 115 PHE A C 1
ATOM 905 O O . PHE A 1 115 ? 8.372 -8.686 0.943 1.00 81.12 115 PHE A O 1
ATOM 912 N N . ASN A 1 116 ? 6.501 -8.470 -0.278 1.00 78.31 116 ASN A N 1
ATOM 913 C CA . ASN A 1 116 ? 7.002 -9.172 -1.458 1.00 78.31 116 ASN A CA 1
ATOM 914 C C . ASN A 1 116 ? 7.612 -10.563 -1.139 1.00 78.31 116 ASN A C 1
ATOM 916 O O . ASN A 1 116 ? 8.468 -11.062 -1.876 1.00 78.31 116 ASN A O 1
ATOM 920 N N . MET A 1 117 ? 7.175 -11.219 -0.054 1.00 71.81 117 MET A N 1
ATOM 921 C CA . MET A 1 117 ? 7.698 -12.505 0.440 1.00 71.81 117 MET A CA 1
ATOM 922 C C . MET A 1 117 ? 7.155 -13.694 -0.360 1.00 71.81 117 MET A C 1
ATOM 924 O O . MET A 1 117 ? 6.505 -14.587 0.172 1.00 71.81 117 MET A O 1
ATOM 928 N N . ARG A 1 118 ? 7.417 -13.713 -1.667 1.00 72.44 118 ARG A N 1
ATOM 929 C CA . ARG A 1 118 ? 7.211 -14.906 -2.490 1.00 72.44 118 ARG A CA 1
ATOM 930 C C . ARG A 1 118 ? 8.510 -15.701 -2.560 1.00 72.44 118 ARG A C 1
ATOM 932 O O . ARG A 1 118 ? 9.534 -15.158 -2.982 1.00 72.44 118 ARG A O 1
ATOM 939 N N . PHE A 1 119 ? 8.443 -16.975 -2.179 1.00 66.38 119 PHE A N 1
ATOM 940 C CA . PHE A 1 119 ? 9.462 -17.959 -2.532 1.00 66.38 119 PHE A CA 1
ATOM 941 C C . PHE A 1 119 ? 9.422 -18.162 -4.046 1.00 66.38 119 PHE A C 1
ATOM 943 O O . PHE A 1 119 ? 8.358 -18.427 -4.606 1.00 66.38 119 PHE A O 1
ATOM 950 N N . LEU A 1 120 ? 10.560 -17.970 -4.708 1.00 65.75 120 LEU A N 1
ATOM 951 C CA . LEU A 1 120 ? 10.702 -18.299 -6.122 1.00 65.75 120 LEU A CA 1
ATOM 952 C C . LEU A 1 120 ? 11.140 -19.755 -6.216 1.00 65.75 120 LEU A C 1
ATOM 954 O O . LEU A 1 120 ? 12.049 -20.163 -5.497 1.00 65.75 120 LEU A O 1
ATOM 958 N N . LEU A 1 121 ? 10.518 -20.514 -7.112 1.00 78.19 121 LEU A N 1
ATOM 959 C CA . LEU A 1 121 ? 11.066 -21.808 -7.526 1.00 78.19 121 LEU A CA 1
ATOM 960 C C . LEU A 1 121 ? 12.396 -21.582 -8.269 1.00 78.19 121 LEU A C 1
ATOM 962 O O . LEU A 1 121 ? 12.575 -20.532 -8.889 1.00 78.19 121 LEU A O 1
ATOM 966 N N . ASP A 1 122 ? 13.299 -22.567 -8.283 1.00 82.69 122 ASP A N 1
ATOM 967 C CA . ASP A 1 122 ? 14.603 -22.445 -8.965 1.00 82.69 122 ASP A CA 1
ATOM 968 C C . ASP A 1 122 ? 14.454 -22.034 -10.437 1.00 82.69 122 ASP A C 1
ATOM 970 O O . ASP A 1 122 ? 15.163 -21.156 -10.933 1.00 82.69 122 ASP A O 1
ATOM 974 N N . LEU A 1 123 ? 13.456 -22.596 -11.128 1.00 84.19 123 LEU A N 1
ATOM 975 C CA . LEU A 1 123 ? 13.137 -22.215 -12.503 1.00 84.19 123 LEU A CA 1
ATOM 976 C C . LEU A 1 123 ? 12.681 -20.752 -12.605 1.00 84.19 123 LEU A C 1
ATOM 978 O O . LEU A 1 123 ? 13.112 -20.038 -13.507 1.00 84.19 123 LEU A O 1
ATOM 982 N N . GLU A 1 124 ? 11.836 -20.281 -11.682 1.00 78.06 124 GLU A N 1
ATOM 983 C CA . GLU A 1 124 ? 11.396 -18.880 -11.651 1.00 78.06 124 GLU A CA 1
ATOM 984 C C . GLU A 1 124 ? 12.567 -17.937 -11.374 1.00 78.06 124 GLU A C 1
ATOM 986 O O . GLU A 1 124 ? 12.621 -16.851 -11.948 1.00 78.06 124 GLU A O 1
ATOM 991 N N . PHE A 1 125 ? 13.519 -18.347 -10.534 1.00 79.75 125 PHE A N 1
ATOM 992 C CA . PHE A 1 125 ? 14.734 -17.586 -10.271 1.00 79.75 125 PHE A CA 1
ATOM 993 C C . PHE A 1 125 ? 15.588 -17.441 -11.539 1.00 79.75 125 PHE A C 1
ATOM 995 O O . PHE A 1 125 ? 15.937 -16.319 -11.920 1.00 79.75 125 PHE A O 1
ATOM 1002 N N . VAL A 1 126 ? 15.859 -18.552 -12.235 1.00 85.69 126 VAL A N 1
ATOM 1003 C CA . VAL A 1 126 ? 16.635 -18.558 -13.488 1.00 85.69 126 VAL A CA 1
ATOM 1004 C C . VAL A 1 126 ? 15.932 -17.741 -14.574 1.00 85.69 126 VAL A C 1
ATOM 1006 O O . VAL A 1 126 ? 16.549 -16.864 -15.186 1.00 85.69 126 VAL A O 1
ATOM 1009 N N . LEU A 1 127 ? 14.630 -17.966 -14.778 1.00 86.19 127 LEU A N 1
ATOM 1010 C CA . LEU A 1 127 ? 13.832 -17.220 -15.752 1.00 86.19 127 LEU A CA 1
ATOM 1011 C C . LEU A 1 127 ? 13.816 -15.727 -15.430 1.00 86.19 127 LEU A C 1
ATOM 1013 O O . LEU A 1 127 ? 14.032 -14.903 -16.315 1.00 86.19 127 LEU A O 1
ATOM 1017 N N . ARG A 1 128 ? 13.616 -15.359 -14.161 1.00 81.25 128 ARG A N 1
ATOM 1018 C CA . ARG A 1 128 ? 13.592 -13.958 -13.734 1.00 81.25 128 ARG A CA 1
ATOM 1019 C C . ARG A 1 128 ? 14.930 -13.271 -13.971 1.00 81.25 128 ARG A C 1
ATOM 1021 O O . ARG A 1 128 ? 14.925 -12.127 -14.422 1.00 81.25 128 ARG A O 1
ATOM 1028 N N . LYS A 1 129 ? 16.053 -13.947 -13.705 1.00 83.62 129 LYS A N 1
ATOM 1029 C CA . LYS A 1 129 ? 17.391 -13.420 -14.009 1.00 83.62 129 LYS A CA 1
ATOM 1030 C C . LYS A 1 129 ? 17.527 -13.126 -15.504 1.00 83.62 129 LYS A C 1
ATOM 1032 O O . LYS A 1 129 ? 17.833 -11.995 -15.873 1.00 83.62 129 LYS A O 1
ATOM 1037 N N . HIS A 1 130 ? 17.188 -14.097 -16.349 1.00 88.94 130 HIS A N 1
ATOM 1038 C CA . HIS A 1 130 ? 17.276 -13.945 -17.801 1.00 88.94 130 HIS A CA 1
ATOM 1039 C C . HIS A 1 130 ? 16.343 -12.845 -18.339 1.00 88.94 130 HIS A C 1
ATOM 1041 O O . HIS A 1 130 ? 16.741 -12.010 -19.153 1.00 88.94 130 HIS A O 1
ATOM 1047 N N . CYS A 1 131 ? 15.100 -12.790 -17.851 1.00 87.06 131 CYS A N 1
ATOM 1048 C CA . CYS A 1 131 ? 14.145 -11.746 -18.213 1.00 87.06 131 CYS A CA 1
ATOM 1049 C C . CYS A 1 131 ? 14.629 -10.354 -17.799 1.00 87.06 131 CYS A C 1
ATOM 1051 O O . CYS A 1 131 ? 14.446 -9.407 -18.561 1.00 87.06 131 CYS A O 1
ATOM 1053 N N . LYS A 1 132 ? 15.246 -10.222 -16.618 1.00 87.12 132 LYS A N 1
ATOM 1054 C CA . LYS A 1 132 ? 15.772 -8.947 -16.122 1.00 87.12 132 LYS A CA 1
ATOM 1055 C C . LYS A 1 132 ? 16.934 -8.451 -16.981 1.00 87.12 132 LYS A C 1
ATOM 1057 O O . LYS A 1 132 ? 16.891 -7.316 -17.433 1.00 87.12 132 LYS A O 1
ATOM 1062 N N . GLU A 1 133 ? 17.891 -9.318 -17.303 1.00 91.19 133 GLU A N 1
ATOM 1063 C CA . GLU A 1 133 ? 19.007 -8.986 -18.202 1.00 91.19 133 GLU A CA 1
ATOM 1064 C C . GLU A 1 133 ? 18.508 -8.548 -19.588 1.00 91.19 133 GLU A C 1
ATOM 1066 O O . GLU A 1 133 ? 18.959 -7.541 -20.142 1.00 91.19 133 GLU A O 1
ATOM 1071 N N . LYS A 1 134 ? 17.515 -9.261 -20.137 1.00 91.56 134 LYS A N 1
ATOM 1072 C CA . LYS A 1 134 ? 16.893 -8.894 -21.414 1.00 91.56 134 LYS A CA 1
ATOM 1073 C C . LYS A 1 134 ? 16.154 -7.557 -21.328 1.00 91.56 134 LYS A C 1
ATOM 1075 O O . LYS A 1 134 ? 16.244 -6.759 -22.259 1.00 91.56 134 LYS A O 1
ATOM 1080 N N . LEU A 1 135 ? 15.443 -7.298 -20.230 1.00 89.06 135 LEU A N 1
ATOM 1081 C CA . LEU A 1 135 ? 14.756 -6.029 -19.995 1.00 89.06 135 LEU A CA 1
ATOM 1082 C C . LEU A 1 135 ? 15.749 -4.866 -19.886 1.00 89.06 135 LEU A C 1
ATOM 1084 O O . LEU A 1 135 ? 15.552 -3.849 -20.546 1.00 89.06 135 LEU A O 1
ATOM 1088 N N . ASP A 1 136 ? 16.832 -5.030 -19.129 1.00 90.94 136 ASP A N 1
ATOM 1089 C CA . ASP A 1 136 ? 17.882 -4.017 -18.983 1.00 90.94 136 ASP A CA 1
ATOM 1090 C C . ASP A 1 136 ? 18.549 -3.719 -20.335 1.00 90.94 136 ASP A C 1
ATOM 1092 O O . ASP A 1 136 ? 18.773 -2.557 -20.690 1.00 90.94 136 ASP A O 1
ATOM 1096 N N . CYS A 1 137 ? 18.772 -4.755 -21.151 1.00 92.25 137 CYS A N 1
ATOM 1097 C CA . CYS A 1 137 ? 19.249 -4.603 -22.523 1.00 92.25 137 CYS A CA 1
ATOM 1098 C C . CYS A 1 137 ? 18.266 -3.790 -23.386 1.00 92.25 137 CYS A C 1
ATOM 1100 O O . CYS A 1 137 ? 18.676 -2.848 -24.068 1.00 92.25 137 CYS A O 1
ATOM 1102 N N . LEU A 1 138 ? 16.964 -4.093 -23.322 1.00 89.81 138 LEU A N 1
ATOM 1103 C CA . LEU A 1 138 ? 15.927 -3.368 -24.065 1.00 89.81 138 LEU A CA 1
ATOM 1104 C C . LEU A 1 138 ? 15.800 -1.907 -23.615 1.00 89.81 138 LEU A C 1
ATOM 1106 O O . LEU A 1 138 ? 15.694 -1.020 -24.461 1.00 89.81 138 LEU A O 1
ATOM 1110 N N . ILE A 1 139 ? 15.853 -1.638 -22.309 1.00 87.31 139 ILE A N 1
ATOM 1111 C CA . ILE A 1 139 ? 15.817 -0.278 -21.750 1.00 87.31 139 ILE A CA 1
ATOM 1112 C C . ILE A 1 139 ? 17.055 0.512 -22.186 1.00 87.31 139 ILE A C 1
ATOM 1114 O O . ILE A 1 139 ? 16.943 1.672 -22.601 1.00 87.31 139 ILE A O 1
ATOM 1118 N N . SER A 1 140 ? 18.235 -0.111 -22.142 1.00 88.94 140 SER A N 1
ATOM 1119 C CA . SER A 1 140 ? 19.482 0.485 -22.629 1.00 88.94 140 SER A CA 1
ATOM 1120 C C . SER A 1 140 ? 19.398 0.804 -24.124 1.00 88.94 140 SER A C 1
ATOM 1122 O O . SER A 1 140 ? 19.700 1.924 -24.550 1.00 88.94 140 SER A O 1
ATOM 1124 N N . TRP A 1 141 ? 18.887 -0.138 -24.921 1.00 89.75 141 TRP A N 1
ATOM 1125 C CA . TRP A 1 141 ? 18.682 0.044 -26.353 1.00 89.75 141 TRP A CA 1
ATOM 1126 C C . TRP A 1 141 ? 17.704 1.182 -26.650 1.00 89.75 141 TRP A C 1
ATOM 1128 O O . TRP A 1 141 ? 18.026 2.064 -27.447 1.00 89.75 141 TRP A O 1
ATOM 1138 N N . GLN A 1 142 ? 16.556 1.231 -25.968 1.00 89.50 142 GLN A N 1
ATOM 1139 C CA . GLN A 1 142 ? 15.604 2.335 -26.093 1.00 89.50 142 GLN A CA 1
ATOM 1140 C C . GLN A 1 142 ? 16.260 3.669 -25.728 1.00 89.50 142 GLN A C 1
ATOM 1142 O O . GLN A 1 142 ? 16.180 4.621 -26.502 1.00 89.50 142 GLN A O 1
ATOM 1147 N N . SER A 1 143 ? 16.971 3.738 -24.603 1.00 83.62 143 SER A N 1
ATOM 1148 C CA . SER A 1 143 ? 17.676 4.949 -24.163 1.00 83.62 143 SER A CA 1
ATOM 1149 C C . SER A 1 143 ? 18.701 5.424 -25.198 1.00 83.62 143 SER A C 1
ATOM 1151 O O . SER A 1 143 ? 18.806 6.620 -25.482 1.00 83.62 143 SER A O 1
ATOM 1153 N N . MET A 1 144 ? 19.436 4.496 -25.814 1.00 81.06 144 MET A N 1
ATOM 1154 C CA . MET A 1 144 ? 20.367 4.794 -26.901 1.00 81.06 144 MET A CA 1
ATOM 1155 C C . MET A 1 144 ? 19.640 5.267 -28.166 1.00 81.06 144 MET A C 1
ATOM 1157 O O . MET A 1 144 ? 20.072 6.241 -28.786 1.00 81.06 144 MET A O 1
ATOM 1161 N N . MET A 1 145 ? 18.530 4.629 -28.539 1.00 85.75 145 MET A N 1
ATOM 1162 C CA . MET A 1 145 ? 17.704 5.033 -29.680 1.00 85.75 145 MET A CA 1
ATOM 1163 C C . MET A 1 145 ? 17.135 6.442 -29.500 1.00 85.75 145 MET A C 1
ATOM 1165 O O . MET A 1 145 ? 17.230 7.257 -30.420 1.00 85.75 145 MET A O 1
ATOM 1169 N N . TRP A 1 146 ? 16.631 6.773 -28.309 1.00 66.00 146 TRP A N 1
ATOM 1170 C CA . TRP A 1 146 ? 16.162 8.119 -27.976 1.00 66.00 146 TRP A CA 1
ATOM 1171 C C . TRP A 1 146 ? 17.293 9.154 -28.053 1.00 66.00 146 TRP A C 1
ATOM 1173 O O . TRP A 1 146 ? 17.111 10.201 -28.670 1.00 66.00 146 TRP A O 1
ATOM 1183 N N . LYS A 1 147 ? 18.499 8.849 -27.548 1.00 79.81 147 LYS A N 1
ATOM 1184 C CA . LYS A 1 147 ? 19.680 9.729 -27.692 1.00 79.81 147 LYS A CA 1
ATOM 1185 C C . LYS A 1 147 ? 20.069 9.950 -29.160 1.00 79.81 147 LYS A C 1
ATOM 1187 O O . LYS A 1 147 ? 20.328 11.085 -29.564 1.00 79.81 147 LYS A O 1
ATOM 1192 N N . ARG A 1 148 ? 20.083 8.883 -29.970 1.00 74.31 148 ARG A N 1
ATOM 1193 C CA . ARG A 1 148 ? 20.384 8.953 -31.412 1.00 74.31 148 ARG A CA 1
ATOM 1194 C C . ARG A 1 148 ? 19.349 9.784 -32.162 1.00 74.31 148 ARG A C 1
ATOM 1196 O O . ARG A 1 148 ? 19.734 10.626 -32.966 1.00 74.31 148 ARG A O 1
ATOM 1203 N N . ARG A 1 149 ? 18.059 9.604 -31.865 1.00 76.88 149 ARG A N 1
ATOM 1204 C CA . ARG A 1 149 ? 16.970 10.400 -32.448 1.00 76.88 149 ARG A CA 1
ATOM 1205 C C . ARG A 1 149 ? 17.067 11.873 -32.077 1.00 76.88 149 ARG A C 1
ATOM 1207 O O . ARG A 1 149 ? 16.918 12.703 -32.959 1.00 76.88 149 ARG A O 1
ATOM 1214 N N . THR A 1 150 ? 17.400 12.213 -30.833 1.00 69.94 150 THR A N 1
ATOM 1215 C CA . THR A 1 150 ? 17.635 13.613 -30.444 1.00 69.94 150 THR A CA 1
ATOM 1216 C C . THR A 1 150 ? 18.796 14.229 -31.226 1.00 69.94 150 THR A C 1
ATOM 1218 O O . THR A 1 150 ? 18.686 15.364 -31.687 1.00 69.94 150 THR A O 1
ATOM 1221 N N . LYS A 1 151 ? 19.894 13.484 -31.428 1.00 75.31 151 LYS A N 1
ATOM 1222 C CA . LYS A 1 151 ? 21.044 13.943 -32.225 1.00 75.31 151 LYS A CA 1
ATOM 1223 C C . LYS A 1 151 ? 20.683 14.110 -33.706 1.00 75.31 151 LYS A C 1
ATOM 1225 O O . LYS A 1 151 ? 20.975 15.153 -34.275 1.00 75.31 151 LYS A O 1
ATOM 1230 N N . LEU A 1 152 ? 19.992 13.135 -34.299 1.00 73.12 152 LEU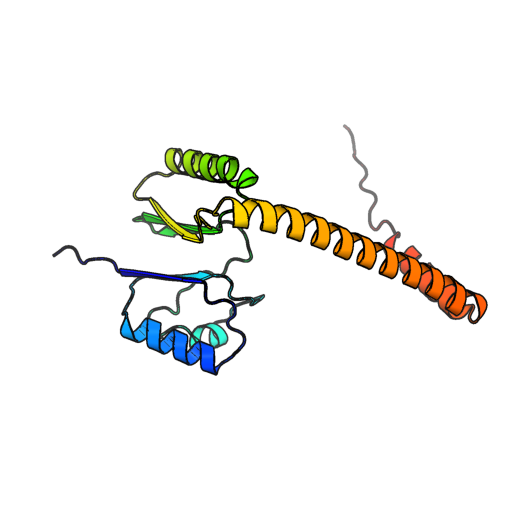 A N 1
ATOM 1231 C CA . LEU A 1 152 ? 19.500 13.211 -35.680 1.00 73.12 152 LEU A CA 1
ATOM 1232 C C . LEU A 1 152 ? 18.500 14.351 -35.878 1.00 73.12 152 LEU A C 1
ATOM 1234 O O . LEU A 1 152 ? 18.617 15.081 -36.852 1.00 73.12 152 LEU A O 1
ATOM 1238 N N . ASN A 1 153 ? 17.555 14.536 -34.957 1.00 65.56 153 ASN A N 1
ATOM 1239 C CA . ASN A 1 153 ? 16.603 15.643 -35.009 1.00 65.56 153 ASN A CA 1
ATOM 1240 C C . ASN A 1 153 ? 17.320 16.991 -34.900 1.00 65.56 153 ASN A C 1
ATOM 1242 O O . ASN A 1 153 ? 16.951 17.914 -35.612 1.00 65.56 153 ASN A O 1
ATOM 1246 N N 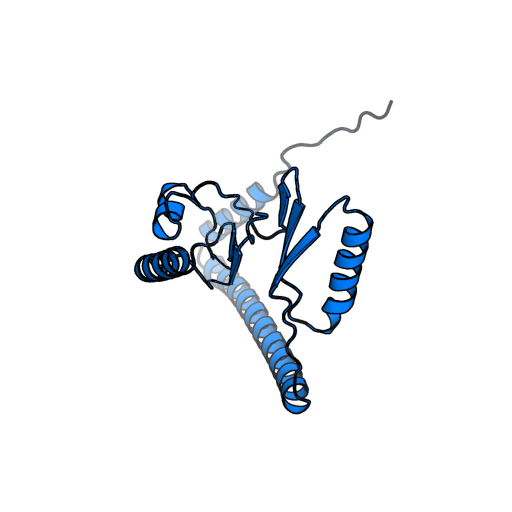. ARG A 1 154 ? 18.368 17.099 -34.069 1.00 63.53 154 ARG A N 1
ATOM 1247 C CA . ARG A 1 154 ? 19.231 18.290 -34.032 1.00 63.53 154 ARG A CA 1
ATOM 1248 C C . ARG A 1 154 ? 19.959 18.534 -35.355 1.00 63.53 154 ARG A C 1
ATOM 1250 O O . ARG A 1 154 ? 20.040 19.684 -35.748 1.00 63.53 154 ARG A O 1
ATOM 1257 N N . CYS A 1 155 ? 20.470 17.500 -36.026 1.00 65.75 155 CYS A N 1
ATOM 1258 C CA . CYS A 1 155 ? 21.113 17.658 -37.337 1.00 65.75 155 CYS A CA 1
ATOM 1259 C C . CYS A 1 155 ? 20.099 18.066 -38.417 1.00 65.75 155 CYS A C 1
ATOM 1261 O O . CYS A 1 155 ? 20.293 19.075 -39.079 1.00 65.75 155 CYS A O 1
ATOM 1263 N N . LYS A 1 156 ? 18.979 17.339 -38.536 1.00 65.50 156 LYS A N 1
ATOM 1264 C CA . LYS A 1 156 ? 17.948 17.589 -39.558 1.00 65.50 156 LYS A CA 1
ATOM 1265 C C . LYS A 1 156 ? 17.286 18.961 -39.411 1.00 65.50 156 LYS A C 1
ATOM 1267 O O . LYS A 1 156 ? 17.255 19.730 -40.356 1.00 65.50 156 LYS A O 1
ATOM 1272 N N . LEU A 1 157 ? 16.792 19.283 -38.213 1.00 59.88 157 LEU A N 1
ATOM 1273 C CA . LEU A 1 157 ? 16.137 20.573 -37.950 1.00 59.88 157 LEU A CA 1
ATOM 1274 C C . LEU A 1 157 ? 17.140 21.724 -37.794 1.00 59.88 157 LEU A C 1
ATOM 1276 O O . LEU A 1 157 ? 16.742 22.886 -37.799 1.00 59.88 157 LEU A O 1
ATOM 1280 N N . GLY A 1 158 ? 18.417 21.401 -37.587 1.00 58.22 158 GLY A N 1
ATOM 1281 C CA . GLY A 1 158 ? 19.492 22.367 -37.431 1.00 58.22 158 GLY A CA 1
ATOM 1282 C C . GLY A 1 158 ? 20.006 22.915 -38.759 1.00 58.22 158 GLY A C 1
ATOM 1283 O O . GLY A 1 158 ? 20.187 24.125 -38.861 1.00 58.22 158 GLY A O 1
ATOM 1284 N N . ASP A 1 159 ? 20.187 22.056 -39.766 1.00 59.81 159 ASP A N 1
ATOM 1285 C CA . ASP A 1 159 ? 20.636 22.478 -41.102 1.00 59.81 159 ASP A CA 1
ATOM 1286 C C . ASP A 1 159 ? 19.532 23.204 -41.890 1.00 59.81 159 ASP A C 1
ATOM 1288 O O . ASP A 1 159 ? 19.824 24.085 -42.694 1.00 59.81 159 ASP A O 1
ATOM 1292 N N . GLU A 1 160 ? 18.257 22.897 -41.631 1.00 55.97 160 GLU A N 1
ATOM 1293 C CA . GLU A 1 160 ? 17.128 23.489 -42.364 1.00 55.97 160 GLU A CA 1
ATOM 1294 C C . GLU A 1 160 ? 16.594 24.796 -41.744 1.00 55.97 160 GLU A C 1
ATOM 1296 O O . GLU A 1 160 ? 15.793 25.488 -42.376 1.00 55.97 160 GLU A O 1
ATOM 1301 N N . ASN A 1 161 ? 16.985 25.167 -40.511 1.00 58.47 161 ASN A N 1
ATOM 1302 C CA . ASN A 1 161 ? 16.384 26.329 -39.843 1.00 58.47 161 ASN A CA 1
ATOM 1303 C C . ASN A 1 161 ? 17.257 26.984 -38.748 1.00 58.47 161 ASN A C 1
ATOM 1305 O O . ASN A 1 161 ? 17.337 26.520 -37.606 1.00 58.47 161 ASN A O 1
ATOM 1309 N N . SER A 1 162 ? 17.805 28.168 -39.044 1.00 61.38 162 SER A N 1
ATOM 1310 C CA . SER A 1 162 ? 18.567 29.008 -38.099 1.00 61.38 162 SER A CA 1
ATOM 1311 C C . SER A 1 162 ? 17.754 29.418 -36.860 1.00 61.38 162 SER A C 1
ATOM 1313 O O . SER A 1 162 ? 18.287 29.540 -35.753 1.00 61.38 162 SER A O 1
ATOM 1315 N N . ARG A 1 163 ? 16.430 29.552 -36.996 1.00 61.94 163 ARG A N 1
ATOM 1316 C CA . ARG A 1 163 ? 15.524 29.957 -35.910 1.00 61.94 163 ARG A CA 1
ATOM 1317 C C . ARG A 1 163 ? 15.401 28.885 -34.818 1.00 61.94 163 ARG A C 1
ATOM 1319 O O . ARG A 1 163 ? 15.268 29.227 -33.642 1.00 61.94 163 ARG A O 1
ATOM 1326 N N . PHE A 1 164 ? 15.506 27.602 -35.182 1.00 61.50 164 PHE A N 1
ATOM 1327 C CA . PHE A 1 164 ? 15.499 26.483 -34.231 1.00 61.50 164 PHE A CA 1
ATOM 1328 C C . PHE A 1 164 ? 16.792 26.429 -33.402 1.00 61.50 164 PHE A C 1
ATOM 1330 O O . PHE A 1 164 ? 16.743 26.210 -32.185 1.00 61.50 164 PHE A O 1
ATOM 1337 N N . PHE A 1 165 ? 17.938 26.703 -34.033 1.00 61.88 165 PHE A N 1
ATOM 1338 C CA . PHE A 1 165 ? 19.224 26.835 -33.346 1.00 61.88 165 PHE A CA 1
ATOM 1339 C C . PHE A 1 165 ? 19.200 27.972 -32.322 1.00 61.88 165 PHE A C 1
ATOM 1341 O O . PHE A 1 165 ? 19.536 27.749 -31.158 1.00 61.88 165 PHE A O 1
ATOM 1348 N N . HIS A 1 166 ? 18.717 29.156 -32.712 1.00 67.38 166 HIS A N 1
ATOM 1349 C CA . HIS A 1 166 ? 18.602 30.295 -31.798 1.00 67.38 166 HIS A CA 1
ATOM 1350 C C . HIS A 1 166 ? 17.614 30.038 -30.651 1.00 67.38 166 HIS A C 1
ATOM 1352 O O . HIS A 1 166 ? 17.904 30.398 -29.512 1.00 67.38 166 HIS A O 1
ATOM 1358 N N . ALA A 1 167 ? 16.485 29.366 -30.898 1.00 70.25 167 ALA A N 1
ATOM 1359 C CA . ALA A 1 167 ? 15.536 29.004 -29.843 1.00 70.25 167 ALA A CA 1
ATOM 1360 C C . ALA A 1 167 ? 16.135 27.999 -28.842 1.00 70.25 167 ALA A C 1
ATOM 1362 O O . ALA A 1 167 ? 16.034 28.188 -27.629 1.00 70.25 167 ALA A O 1
ATOM 1363 N N . THR A 1 168 ? 16.815 26.964 -29.341 1.00 69.81 168 THR A N 1
ATOM 1364 C CA . THR A 1 168 ? 17.441 25.932 -28.502 1.00 69.81 168 THR A CA 1
ATOM 1365 C C . THR A 1 168 ? 18.609 26.499 -27.690 1.00 69.81 168 THR A C 1
ATOM 1367 O O . THR A 1 168 ? 18.695 26.243 -26.487 1.00 69.81 168 THR A O 1
ATOM 1370 N N . ALA A 1 169 ? 19.464 27.316 -28.316 1.00 66.12 169 ALA A N 1
ATOM 1371 C CA . ALA A 1 169 ? 20.563 28.015 -27.652 1.00 66.12 169 ALA A CA 1
ATOM 1372 C C . ALA A 1 169 ? 20.047 29.005 -26.595 1.00 66.12 169 ALA A C 1
ATOM 1374 O O . ALA A 1 169 ? 20.555 29.006 -25.477 1.00 66.12 169 ALA A O 1
ATOM 1375 N N . ASN A 1 170 ? 18.979 29.759 -26.883 1.00 68.38 170 ASN A N 1
ATOM 1376 C CA . ASN A 1 170 ? 18.348 30.656 -25.910 1.00 68.38 170 ASN A CA 1
ATOM 1377 C C . ASN A 1 170 ? 17.727 29.899 -24.726 1.00 68.38 170 ASN A C 1
ATOM 1379 O O . ASN A 1 170 ? 17.852 30.338 -23.584 1.00 68.38 170 ASN A O 1
ATOM 1383 N N . CYS A 1 171 ? 17.087 28.748 -24.952 1.00 70.38 171 CYS A N 1
ATOM 1384 C CA . CYS A 1 171 ? 16.585 27.906 -23.862 1.00 70.38 171 CYS A CA 1
ATOM 1385 C C . CYS A 1 171 ? 17.717 27.344 -22.987 1.00 70.38 171 CYS A C 1
ATOM 1387 O O . CYS A 1 171 ? 17.561 27.273 -21.767 1.00 70.38 171 CYS A O 1
ATOM 1389 N N . GLN A 1 172 ? 18.855 26.964 -23.579 1.00 68.94 172 GLN A N 1
ATOM 1390 C CA . GLN A 1 172 ? 20.039 26.530 -22.829 1.00 68.94 172 GLN A CA 1
ATOM 1391 C C . GLN A 1 172 ? 20.707 27.688 -22.077 1.00 68.94 172 GLN A C 1
ATOM 1393 O O . GLN A 1 172 ? 21.036 27.522 -20.906 1.00 68.94 172 GLN A O 1
ATOM 1398 N N . PHE A 1 173 ? 20.812 28.871 -22.686 1.00 66.31 173 PHE A N 1
ATOM 1399 C CA . PHE A 1 173 ? 21.316 30.084 -22.039 1.00 66.31 173 PHE A CA 1
ATOM 1400 C C . PHE A 1 173 ? 20.467 30.470 -20.818 1.00 66.31 173 PHE A C 1
ATOM 1402 O O . PHE A 1 173 ? 21.010 30.682 -19.738 1.00 66.31 173 PHE A O 1
ATOM 1409 N N . ARG A 1 174 ? 19.130 30.438 -20.944 1.00 64.69 174 ARG A N 1
ATOM 1410 C CA . ARG A 1 174 ? 18.188 30.689 -19.834 1.00 64.69 174 ARG A CA 1
ATOM 1411 C C . ARG A 1 174 ? 18.263 29.644 -18.715 1.00 64.69 174 ARG A C 1
ATOM 1413 O O . ARG A 1 174 ? 17.999 29.974 -17.564 1.00 64.69 174 ARG A O 1
ATOM 1420 N N . ARG A 1 175 ? 18.592 28.386 -19.035 1.00 64.25 175 ARG A N 1
ATOM 1421 C CA . ARG A 1 175 ? 18.795 27.320 -18.032 1.00 64.25 175 ARG A CA 1
ATOM 1422 C C . ARG A 1 175 ? 20.128 27.441 -17.300 1.00 64.25 175 ARG A C 1
ATOM 1424 O O . ARG A 1 175 ? 20.179 27.111 -16.124 1.00 64.25 175 ARG A O 1
ATOM 1431 N N . ASN A 1 176 ? 21.163 27.926 -17.979 1.00 61.34 176 ASN A N 1
ATOM 1432 C CA . ASN A 1 176 ? 22.504 28.093 -17.418 1.00 61.34 176 ASN A CA 1
ATOM 1433 C C . ASN A 1 176 ? 22.741 29.493 -16.827 1.00 61.34 176 ASN A C 1
ATOM 1435 O O . ASN A 1 176 ? 23.863 29.808 -16.437 1.00 61.34 176 ASN A O 1
ATOM 1439 N N . THR A 1 177 ? 21.712 30.343 -16.753 1.00 61.88 177 THR A N 1
ATOM 1440 C CA . THR A 1 177 ? 21.822 31.637 -16.074 1.00 61.88 177 THR A CA 1
ATOM 1441 C C . THR A 1 177 ? 21.882 31.389 -14.567 1.00 61.88 177 THR A C 1
ATOM 1443 O O . THR A 1 177 ? 20.870 31.063 -13.944 1.00 61.88 177 THR A O 1
ATOM 1446 N N . VAL A 1 178 ? 23.078 31.506 -13.985 1.00 63.94 178 VAL A N 1
ATOM 1447 C CA . VAL A 1 178 ? 23.285 31.446 -12.533 1.00 63.94 178 VAL A CA 1
ATOM 1448 C C . VAL A 1 178 ? 22.518 32.608 -11.906 1.00 63.94 178 VAL A C 1
ATOM 1450 O O . VAL A 1 178 ? 22.807 33.768 -12.183 1.00 63.94 178 VAL A O 1
ATOM 1453 N N . LYS A 1 179 ? 21.482 32.292 -11.123 1.00 65.62 179 LYS A N 1
ATOM 1454 C CA . LYS A 1 179 ? 20.536 33.295 -10.613 1.00 65.62 179 LYS A CA 1
ATOM 1455 C C . LYS A 1 179 ? 21.068 34.083 -9.414 1.00 65.62 179 LYS A C 1
ATOM 1457 O O . LYS A 1 179 ? 20.608 35.197 -9.204 1.00 65.62 179 LYS A O 1
ATOM 1462 N N . VAL A 1 180 ? 22.001 33.520 -8.644 1.00 69.19 180 VAL A N 1
ATOM 1463 C CA . VAL A 1 180 ? 22.585 34.130 -7.441 1.00 69.19 180 VAL A CA 1
ATOM 1464 C C . VAL A 1 180 ? 24.016 33.617 -7.279 1.00 69.19 180 VAL A C 1
ATOM 1466 O O . VAL A 1 180 ? 24.253 32.418 -7.410 1.00 69.19 180 VAL A O 1
ATOM 1469 N N . LEU A 1 181 ? 24.954 34.524 -7.009 1.00 63.78 181 LEU A N 1
ATOM 1470 C CA . LEU A 1 181 ? 26.274 34.202 -6.472 1.00 63.78 181 LEU A CA 1
ATOM 1471 C C . LEU A 1 181 ? 26.246 34.596 -4.995 1.00 63.78 181 LEU A C 1
ATOM 1473 O O . LEU A 1 181 ? 26.133 35.780 -4.680 1.00 63.78 181 LEU A O 1
ATOM 1477 N N . GLU A 1 182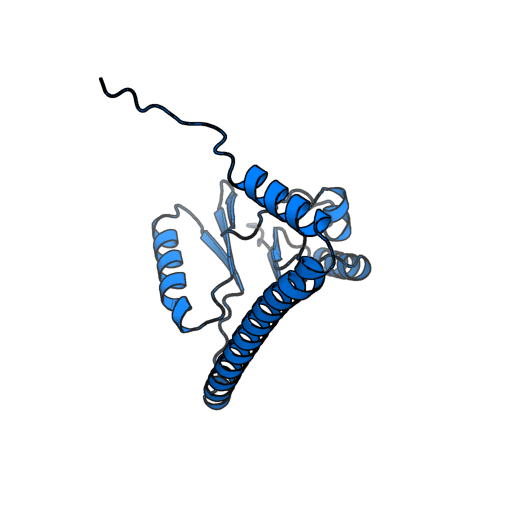 ? 26.269 33.607 -4.109 1.00 63.12 182 GLU A N 1
ATOM 1478 C CA . GLU A 1 182 ? 26.380 33.826 -2.669 1.00 63.12 182 GLU A CA 1
ATOM 1479 C C . GLU A 1 182 ? 27.858 34.054 -2.338 1.00 63.12 182 GLU A C 1
ATOM 1481 O O . GLU A 1 182 ? 28.727 33.300 -2.780 1.00 63.12 182 GLU A O 1
ATOM 1486 N N . LYS A 1 183 ? 28.152 35.158 -1.652 1.00 60.31 183 LYS A N 1
ATOM 1487 C CA . LYS A 1 183 ? 29.506 35.510 -1.236 1.00 60.31 183 LYS A CA 1
ATOM 1488 C C . LYS A 1 183 ? 29.665 35.024 0.201 1.00 60.31 183 LYS A C 1
ATOM 1490 O O . LYS A 1 183 ? 29.044 35.590 1.096 1.00 60.31 183 LYS A O 1
ATOM 1495 N N . ASP A 1 184 ? 30.463 33.983 0.407 1.00 55.84 184 ASP A N 1
ATOM 1496 C CA . ASP A 1 184 ? 30.840 33.543 1.749 1.00 55.84 184 ASP A CA 1
ATOM 1497 C C . ASP A 1 184 ? 31.769 34.598 2.368 1.00 55.84 184 ASP A C 1
ATOM 1499 O O . ASP A 1 184 ? 32.977 34.620 2.118 1.00 55.84 184 ASP A O 1
ATOM 1503 N N . ASP A 1 185 ? 31.192 35.516 3.146 1.00 52.97 185 ASP A N 1
ATOM 1504 C CA . ASP A 1 185 ? 31.946 36.426 4.006 1.00 52.97 185 ASP A CA 1
ATOM 1505 C C . ASP A 1 185 ? 32.563 35.613 5.157 1.00 52.97 185 ASP A C 1
ATOM 1507 O O . ASP A 1 185 ? 31.942 35.351 6.190 1.00 52.97 185 ASP A O 1
ATOM 1511 N N . ILE A 1 186 ? 33.813 35.194 4.960 1.00 51.31 186 ILE A N 1
ATOM 1512 C CA . ILE A 1 186 ? 34.679 34.675 6.019 1.00 51.31 186 ILE A CA 1
ATOM 1513 C C . ILE A 1 186 ? 35.114 35.870 6.883 1.00 51.31 186 ILE A C 1
ATOM 1515 O O . ILE A 1 186 ? 35.716 36.817 6.373 1.00 51.31 186 ILE A O 1
ATOM 1519 N N . ARG A 1 187 ? 34.770 35.824 8.176 1.00 43.03 187 ARG A N 1
ATOM 1520 C CA . ARG A 1 187 ? 35.319 36.703 9.223 1.00 43.03 187 ARG A CA 1
ATOM 1521 C C . ARG A 1 187 ? 36.796 36.431 9.470 1.00 43.03 187 ARG A C 1
ATOM 1523 O O . ARG A 1 187 ? 37.165 35.236 9.475 1.00 43.03 187 ARG A O 1
#

pLDDT: mean 77.34, std 11.74, range [39.81, 93.25]

InterPro domains:
  IPR004808 AP endonuclease 1 [PTHR22748] (4-117)
  IPR005135 Endonuclease/exonuclease/phosphatase [PF03372] (9-117)
  IPR020847 AP endonuclease 1, binding site [PS00726] (33-42)
  IPR036691 Endonuclease/exonuclease/phosphatase superfamily [G3DSA:3.60.10.10] (3-180)
  IPR036691 Endonuclease/exonuclease/phosphatase superfamily [SSF56219] (4-161)

Sequence (187 aa):
LVGSMKILNWNVRGLGNSDKNLLIMNAICSTRPDIVCLQETKLDNIDYFKAAQFLPAGLRTFFFQPVSNTSVNNKQYLLTTVYAPYSPDQRPAFFQSLNLSAHTTTGPWIILGDFNMRFLLDLEFVLRKHCKEKLDCLISWQSMMWKRRTKLNRCKLGDENSRFFHATANCQFRRNTVKVLEKDDIR